Protein AF-A0A395JGQ3-F1 (afdb_monomer_lite)

Secondary structure (DSSP, 8-state):
---EE-TTTTS-TTSEEE------SS-EEEEE-HHHHHHTT--GGGGTSHHHHHHHTTSSPPTT---EEEP--EEETTEEES--S-SSEEEEEEEEETTEEEEEEEESS---TT-TTS-S-EEHHHHHHHHHHHHHHHHTT--B-EEEEEEEEEEEEEETTEEEEEEEEEEEES---BHHHHHHHHHTT-HHHHHHHHHHHHHHH-THHHHS-SSHHHHHHHHHHHHHHHHHHHHHHHHHTTEE-S---GGGBBTTS-B---SS-EE-SS--TT----TT-TT-TT-GGGHHHHHHHHHHHHHHHHTTTS-HHHHHHHHTHHHHHHHHHHT-

pLDDT: mean 95.28, std 5.57, range [63.44, 98.94]

InterPro domains:
  IPR003846 Protein adenylyltransferase SelO [PF02696] (8-329)
  IPR003846 Protein adenylyltransferase SelO [PTHR32057] (20-330)

Radius of gyration: 19.19 Å; chains: 1; bounding box: 49×40×50 Å

Organism: NCBI:txid644221

Structure (mmCIF, N/CA/C/O backbone):
data_AF-A0A395JGQ3-F1
#
_entry.id   AF-A0A395JGQ3-F1
#
loop_
_atom_site.group_PDB
_atom_site.id
_atom_site.type_symbol
_atom_site.label_atom_id
_atom_site.label_alt_id
_atom_site.label_comp_id
_atom_site.label_asym_id
_atom_site.label_entity_id
_atom_site.label_seq_id
_atom_site.pdbx_PDB_ins_code
_atom_site.Cartn_x
_atom_site.Cartn_y
_atom_site.Cartn_z
_atom_site.occupancy
_atom_site.B_iso_or_equiv
_atom_site.auth_seq_id
_atom_site.auth_comp_id
_atom_site.auth_asym_id
_atom_site.auth_atom_id
_atom_site.pdbx_PDB_model_num
ATOM 1 N N . MET A 1 1 ? -1.578 -20.922 -16.780 1.00 66.31 1 MET A N 1
ATOM 2 C CA . MET A 1 1 ? -1.892 -19.528 -17.158 1.00 66.31 1 MET A CA 1
ATOM 3 C C . MET A 1 1 ? -2.417 -18.813 -15.919 1.00 66.31 1 MET A C 1
ATOM 5 O O . MET A 1 1 ? -3.136 -19.447 -15.155 1.00 66.31 1 MET A O 1
ATOM 9 N N . LEU A 1 2 ? -2.007 -17.567 -15.664 1.00 80.31 2 LEU A N 1
ATOM 10 C CA . LEU A 1 2 ? -2.548 -16.772 -14.552 1.00 80.31 2 LEU A CA 1
ATOM 11 C C . LEU A 1 2 ? -4.060 -16.587 -14.730 1.00 80.31 2 LEU A C 1
ATOM 13 O O . LEU A 1 2 ? -4.519 -16.383 -15.849 1.00 80.31 2 LEU A O 1
ATOM 17 N N . THR A 1 3 ? -4.819 -16.633 -13.640 1.00 87.19 3 THR A N 1
ATOM 18 C CA . THR A 1 3 ? -6.233 -16.235 -13.614 1.00 87.19 3 THR A CA 1
ATOM 19 C C . THR A 1 3 ? -6.387 -15.179 -12.533 1.00 87.19 3 THR A C 1
ATOM 21 O O . THR A 1 3 ? -5.934 -15.393 -11.408 1.00 87.19 3 THR A O 1
ATOM 24 N N . LEU A 1 4 ? -6.977 -14.041 -12.893 1.00 91.94 4 LEU A N 1
ATOM 25 C CA . LEU A 1 4 ? -7.223 -12.930 -11.981 1.00 91.94 4 LEU A CA 1
ATOM 26 C C . LEU A 1 4 ? -8.725 -12.763 -11.777 1.00 91.94 4 LEU A C 1
ATOM 28 O O . LEU A 1 4 ? -9.496 -12.819 -12.735 1.00 91.94 4 LEU A O 1
ATOM 32 N N . ASP A 1 5 ? -9.121 -12.540 -10.531 1.00 93.38 5 ASP A N 1
ATOM 33 C CA . ASP A 1 5 ? -10.396 -11.907 -10.224 1.00 93.38 5 ASP A CA 1
ATOM 34 C C . ASP A 1 5 ? -10.246 -10.376 -10.341 1.00 93.38 5 ASP A C 1
ATOM 36 O O . ASP A 1 5 ? -9.142 -9.851 -10.490 1.00 93.38 5 ASP A O 1
ATOM 40 N N . ASN A 1 6 ? -11.369 -9.662 -10.341 1.00 94.62 6 ASN A N 1
ATOM 41 C CA . ASN A 1 6 ? -11.433 -8.210 -10.480 1.00 94.62 6 ASN A CA 1
ATOM 42 C C . ASN A 1 6 ? -12.380 -7.612 -9.428 1.00 94.62 6 ASN A C 1
ATOM 44 O O . ASN A 1 6 ? -13.306 -6.860 -9.747 1.00 94.62 6 ASN A O 1
ATOM 48 N N . LYS A 1 7 ? -12.217 -8.013 -8.168 1.00 94.19 7 LYS A N 1
ATOM 49 C CA . LYS A 1 7 ? -13.068 -7.597 -7.047 1.00 94.19 7 LYS A CA 1
ATOM 50 C C . LYS A 1 7 ? -13.008 -6.089 -6.862 1.00 94.19 7 LYS A C 1
ATOM 52 O O . LYS A 1 7 ? -14.065 -5.464 -6.798 1.00 94.19 7 LYS A O 1
ATOM 57 N N . PHE A 1 8 ? -11.811 -5.502 -6.854 1.00 95.62 8 PHE A N 1
ATOM 58 C CA . PHE A 1 8 ? -11.654 -4.061 -6.683 1.00 95.62 8 PHE A CA 1
ATOM 59 C C . PHE A 1 8 ? -12.165 -3.277 -7.894 1.00 95.62 8 PHE A C 1
ATOM 61 O O . PHE A 1 8 ? -12.743 -2.210 -7.738 1.00 95.62 8 PHE A O 1
ATOM 68 N N . HIS A 1 9 ? -12.037 -3.815 -9.110 1.00 93.94 9 HIS A N 1
ATOM 69 C CA . HIS A 1 9 ? -12.639 -3.200 -10.299 1.00 93.94 9 HIS A CA 1
ATOM 70 C C . HIS A 1 9 ? -14.165 -3.052 -10.159 1.00 93.94 9 HIS A C 1
ATOM 72 O O . HIS A 1 9 ? -14.739 -2.048 -10.574 1.00 93.94 9 HIS A O 1
ATOM 78 N N . ARG A 1 10 ? -14.827 -4.038 -9.539 1.00 94.12 10 ARG A N 1
ATOM 79 C CA . ARG A 1 10 ? -16.285 -4.067 -9.343 1.00 94.12 10 ARG A CA 1
ATOM 80 C C . ARG A 1 10 ? -16.752 -3.364 -8.063 1.00 94.12 10 ARG A C 1
ATOM 82 O O . ARG A 1 10 ? -17.933 -3.448 -7.742 1.00 94.12 10 ARG A O 1
ATOM 89 N N . ILE A 1 11 ? -15.858 -2.692 -7.331 1.00 91.94 11 ILE A N 1
ATOM 90 C CA . ILE A 1 11 ? -16.170 -2.090 -6.025 1.00 91.94 11 ILE A CA 1
ATOM 91 C C . ILE A 1 11 ? -17.196 -0.951 -6.116 1.00 91.94 11 ILE A C 1
ATOM 93 O O . ILE A 1 11 ? -17.927 -0.722 -5.163 1.00 91.94 11 ILE A O 1
ATOM 97 N N . GLY A 1 12 ? -17.274 -0.251 -7.252 1.00 80.00 12 GLY A N 1
ATOM 98 C CA . GLY A 1 12 ? -18.189 0.872 -7.464 1.00 80.00 12 GLY A CA 1
ATOM 99 C C . GLY A 1 12 ? -17.505 2.103 -8.061 1.00 80.00 12 GLY A C 1
ATOM 100 O O . GLY A 1 12 ? -16.282 2.155 -8.216 1.00 80.00 12 GLY A O 1
ATOM 101 N N . ALA A 1 13 ? -18.310 3.103 -8.425 1.00 81.81 13 ALA A N 1
ATOM 102 C CA . ALA A 1 13 ? -17.828 4.340 -9.033 1.00 81.81 13 ALA A CA 1
ATOM 103 C C . ALA A 1 13 ? -17.008 5.194 -8.044 1.00 81.81 13 ALA A C 1
ATOM 105 O O . ALA A 1 13 ? -17.245 5.180 -6.840 1.00 81.81 13 ALA A O 1
ATOM 106 N N . GLY A 1 14 ? -16.037 5.956 -8.555 1.00 87.38 14 GLY A N 1
ATOM 107 C CA . GLY A 1 14 ? -15.291 6.958 -7.775 1.00 87.38 14 GLY A CA 1
ATOM 108 C C . GLY A 1 14 ? -14.122 6.435 -6.925 1.00 87.38 14 GLY A C 1
ATOM 109 O O . GLY A 1 14 ? -13.312 7.246 -6.466 1.00 87.38 14 GLY A O 1
ATOM 110 N N . LEU A 1 15 ? -13.996 5.112 -6.763 1.00 96.06 15 LEU A N 1
ATOM 111 C CA . LEU A 1 15 ? -12.904 4.444 -6.031 1.00 96.06 15 LEU A CA 1
ATOM 112 C C . LEU A 1 15 ? -11.758 3.981 -6.944 1.00 96.06 15 LEU A C 1
ATOM 114 O O . LEU A 1 15 ? -10.624 3.799 -6.500 1.00 96.06 15 LEU A O 1
ATOM 118 N N . SER A 1 16 ? -12.028 3.822 -8.239 1.00 96.38 16 SER A N 1
ATOM 119 C CA . SER A 1 16 ? -11.016 3.526 -9.250 1.00 96.38 16 SER A CA 1
ATOM 120 C C . SER A 1 16 ? -11.439 4.028 -10.628 1.00 96.38 16 SER A C 1
ATOM 122 O O . SER A 1 16 ? -12.600 4.381 -10.844 1.00 96.38 16 SER A O 1
ATOM 124 N N . VAL A 1 17 ? -10.486 4.070 -11.559 1.00 96.06 17 VAL A N 1
ATOM 125 C CA . VAL A 1 17 ? -10.731 4.353 -12.976 1.00 96.06 17 VAL A CA 1
ATOM 126 C C . VAL A 1 17 ? -10.110 3.232 -13.811 1.00 96.06 17 VAL A C 1
ATOM 128 O O . VAL A 1 17 ? -8.938 2.913 -13.587 1.00 96.06 17 VAL A O 1
ATOM 131 N N . PRO A 1 18 ? -10.835 2.641 -14.784 1.00 96.50 18 PRO A N 1
ATOM 132 C CA . PRO A 1 18 ? -10.252 1.699 -15.737 1.00 96.50 18 PRO A CA 1
ATOM 133 C C . PRO A 1 18 ? -8.984 2.277 -16.367 1.00 96.50 18 PRO A C 1
ATOM 135 O O . PRO A 1 18 ? -8.981 3.405 -16.856 1.00 96.50 18 PRO A O 1
ATOM 138 N N . SER A 1 19 ? -7.875 1.549 -16.287 1.00 96.69 19 SER A N 1
ATOM 139 C CA . SER A 1 19 ? -6.565 2.038 -16.722 1.00 96.69 19 SER A CA 1
ATOM 140 C C . SER A 1 19 ? -5.696 0.867 -17.129 1.00 96.69 19 SER A C 1
ATOM 142 O O . SER A 1 19 ? -5.299 0.076 -16.285 1.00 96.69 19 SER A O 1
ATOM 144 N N . ASN A 1 20 ? -5.364 0.777 -18.413 1.00 97.12 20 ASN A N 1
ATOM 145 C CA . ASN A 1 20 ? -4.487 -0.276 -18.911 1.00 97.12 20 ASN A CA 1
ATOM 146 C C . ASN A 1 20 ? -3.011 0.103 -18.733 1.00 97.12 20 ASN A C 1
ATOM 148 O O . ASN A 1 20 ? -2.651 1.270 -18.920 1.00 97.12 20 ASN A O 1
ATOM 152 N N . PRO A 1 21 ? -2.130 -0.868 -18.429 1.00 97.12 21 PRO A N 1
ATOM 153 C CA . PRO A 1 21 ? -0.699 -0.633 -18.529 1.00 97.12 21 PRO A CA 1
ATOM 154 C C . PRO A 1 21 ? -0.317 -0.321 -19.987 1.00 97.12 21 PRO A C 1
ATOM 156 O O . PRO A 1 21 ? -0.939 -0.806 -20.928 1.00 97.12 21 PRO A O 1
ATOM 159 N N . GLN A 1 22 ? 0.717 0.497 -20.173 1.00 96.31 22 GLN A N 1
ATOM 160 C CA . GLN A 1 22 ? 1.197 0.936 -21.491 1.00 96.31 22 GLN A CA 1
ATOM 161 C C . GLN A 1 22 ? 2.427 0.147 -21.965 1.00 96.31 22 GLN A C 1
ATOM 163 O O . GLN A 1 22 ? 2.909 0.354 -23.077 1.00 96.31 22 GLN A O 1
ATOM 168 N N . GLY A 1 23 ? 2.961 -0.740 -21.123 1.00 94.31 23 GLY A N 1
ATOM 169 C CA . GLY A 1 23 ? 4.124 -1.558 -21.446 1.00 94.31 23 GLY A CA 1
ATOM 170 C C . GLY A 1 23 ? 5.442 -0.785 -21.470 1.00 94.31 23 GLY A C 1
ATOM 171 O O . GLY A 1 23 ? 5.478 0.434 -21.284 1.00 94.31 23 GLY A O 1
ATOM 172 N N . ILE A 1 24 ? 6.538 -1.498 -21.721 1.00 95.31 24 ILE A N 1
ATOM 173 C CA . ILE A 1 24 ? 7.862 -0.935 -22.034 1.00 95.31 24 ILE A CA 1
ATOM 174 C C . ILE A 1 24 ? 8.421 -1.595 -23.302 1.00 95.31 24 ILE A C 1
ATOM 176 O O . ILE A 1 24 ? 8.051 -2.721 -23.640 1.00 95.31 24 ILE A O 1
ATOM 180 N N . ARG A 1 25 ? 9.301 -0.902 -24.024 1.00 96.38 25 ARG A N 1
ATOM 181 C CA . ARG A 1 25 ? 9.955 -1.384 -25.247 1.00 96.38 25 ARG A CA 1
ATOM 182 C C . ARG A 1 25 ? 11.087 -2.346 -24.908 1.00 96.38 25 ARG A C 1
ATOM 184 O O . ARG A 1 25 ? 11.855 -2.095 -23.985 1.00 96.38 25 ARG A O 1
ATOM 191 N N . GLN A 1 26 ? 11.203 -3.417 -25.697 1.00 96.50 26 GLN A N 1
ATOM 192 C CA . GLN A 1 26 ? 12.243 -4.448 -25.558 1.00 96.50 26 GLN A CA 1
ATOM 193 C C . GLN A 1 26 ? 12.381 -4.958 -24.106 1.00 96.50 26 GLN A C 1
ATOM 195 O O . GLN A 1 26 ? 13.455 -4.837 -23.519 1.00 96.50 26 GLN A O 1
ATOM 200 N N . PRO A 1 27 ? 11.291 -5.467 -23.492 1.00 97.19 27 PRO A N 1
ATOM 201 C CA . PRO A 1 27 ? 11.310 -5.867 -22.091 1.00 97.19 27 PRO A CA 1
ATOM 202 C C . PRO A 1 27 ? 12.295 -7.017 -21.866 1.00 97.19 27 PRO A C 1
ATOM 204 O O . PRO A 1 27 ? 12.365 -7.954 -22.658 1.00 97.19 27 PRO A O 1
ATOM 207 N N . GLN A 1 28 ? 13.028 -6.957 -20.761 1.00 97.25 28 GLN A N 1
ATOM 208 C CA . GLN A 1 28 ? 13.970 -7.979 -20.327 1.00 97.25 28 GLN A CA 1
ATOM 209 C C . GLN A 1 28 ? 13.843 -8.203 -18.822 1.00 97.25 28 GLN A C 1
ATOM 211 O O . GLN A 1 28 ? 13.735 -7.256 -18.037 1.00 97.25 28 GLN A O 1
ATOM 216 N N . TRP A 1 29 ? 13.887 -9.469 -18.411 1.00 97.94 29 TRP A N 1
ATOM 217 C CA . TRP A 1 29 ? 13.899 -9.839 -17.000 1.00 97.94 29 TRP A CA 1
ATOM 218 C C . TRP A 1 29 ? 15.151 -9.304 -16.303 1.00 97.94 29 TRP A C 1
ATOM 220 O O . TRP A 1 29 ? 16.269 -9.632 -16.690 1.00 97.94 29 TRP A O 1
ATOM 230 N N . ILE A 1 30 ? 14.959 -8.554 -15.218 1.00 98.31 30 ILE A N 1
ATOM 231 C CA . ILE A 1 30 ? 16.033 -8.152 -14.301 1.00 98.31 30 ILE A CA 1
ATOM 232 C C . ILE A 1 30 ? 15.998 -9.008 -13.032 1.00 98.31 30 ILE A C 1
ATOM 234 O O . ILE A 1 30 ? 17.032 -9.490 -12.573 1.00 98.31 30 ILE A O 1
ATOM 238 N N . LYS A 1 31 ? 14.802 -9.244 -12.475 1.00 98.12 31 LYS A N 1
ATOM 239 C CA . LYS A 1 31 ? 14.578 -10.130 -11.320 1.00 98.12 31 LYS A CA 1
ATOM 240 C C . LYS A 1 31 ? 13.316 -10.963 -11.519 1.00 98.12 31 LYS A C 1
ATOM 242 O O . LYS A 1 31 ? 12.322 -10.469 -12.048 1.00 98.12 31 LYS A O 1
ATOM 247 N N . ARG A 1 32 ? 13.367 -12.215 -11.059 1.00 97.88 32 ARG A N 1
ATOM 248 C CA . ARG A 1 32 ? 12.268 -13.191 -11.071 1.00 97.88 32 ARG A CA 1
ATOM 249 C C . ARG A 1 32 ? 12.189 -13.826 -9.687 1.00 97.88 32 ARG A C 1
ATOM 251 O O . ARG A 1 32 ? 13.109 -14.553 -9.309 1.00 97.88 32 ARG A O 1
ATOM 258 N N . ASN A 1 33 ? 11.139 -13.535 -8.928 1.00 97.62 33 ASN A N 1
ATOM 259 C CA . ASN A 1 33 ? 11.000 -14.029 -7.563 1.00 97.62 33 ASN A CA 1
ATOM 260 C C . ASN A 1 33 ? 10.310 -15.398 -7.559 1.00 97.62 33 ASN A C 1
ATOM 262 O O . ASN A 1 33 ? 9.094 -15.507 -7.407 1.00 97.62 33 ASN A O 1
ATOM 266 N N . LYS A 1 34 ? 11.103 -16.451 -7.780 1.00 96.25 34 LYS A N 1
ATOM 267 C CA . LYS A 1 34 ? 10.599 -17.831 -7.866 1.00 96.25 34 LYS A CA 1
ATOM 268 C C . LYS A 1 34 ? 9.983 -18.308 -6.550 1.00 96.25 34 LYS A C 1
ATOM 270 O O . LYS A 1 34 ? 8.908 -18.889 -6.579 1.00 96.25 34 LYS A O 1
ATOM 275 N N . SER A 1 35 ? 10.608 -17.981 -5.419 1.00 95.19 35 SER A N 1
ATOM 276 C CA . SER A 1 35 ? 10.105 -18.357 -4.091 1.00 95.19 35 SER A CA 1
ATOM 277 C C . SER A 1 35 ? 8.744 -17.718 -3.790 1.00 95.19 35 SER A C 1
ATOM 279 O O . SER A 1 35 ? 7.845 -18.387 -3.283 1.00 95.19 35 SER A O 1
ATOM 281 N N . LEU A 1 36 ? 8.545 -16.447 -4.163 1.00 95.88 36 LEU A N 1
ATOM 282 C CA . LEU A 1 36 ? 7.232 -15.811 -4.050 1.00 95.88 36 LEU A CA 1
ATOM 283 C C . LEU A 1 36 ? 6.209 -16.427 -5.010 1.00 95.88 36 LEU A C 1
ATOM 285 O O . LEU A 1 36 ? 5.069 -16.655 -4.621 1.00 95.88 36 LEU A O 1
ATOM 289 N N . ALA A 1 37 ? 6.592 -16.710 -6.257 1.00 94.81 37 ALA A N 1
ATOM 290 C CA . ALA A 1 37 ? 5.687 -17.370 -7.194 1.00 94.81 37 ALA A CA 1
ATOM 291 C C . ALA A 1 37 ? 5.217 -18.730 -6.652 1.00 94.81 37 ALA A C 1
ATOM 293 O O . ALA A 1 37 ? 4.022 -19.011 -6.671 1.00 94.81 37 ALA A O 1
ATOM 294 N N . GLU A 1 38 ? 6.128 -19.530 -6.096 1.00 93.75 38 GLU A N 1
ATOM 295 C CA . GLU A 1 38 ? 5.815 -20.809 -5.455 1.00 93.75 38 GLU A CA 1
ATOM 296 C C . GLU A 1 38 ? 4.866 -20.641 -4.259 1.00 93.75 38 GLU A C 1
ATOM 298 O O . GLU A 1 38 ? 3.847 -21.331 -4.191 1.00 93.75 38 GLU A O 1
ATOM 303 N N . SER A 1 39 ? 5.134 -19.691 -3.354 1.00 92.38 39 SER A N 1
ATOM 304 C CA . SER A 1 39 ? 4.284 -19.468 -2.172 1.00 92.38 39 SER A CA 1
ATOM 305 C C . SER A 1 39 ? 2.878 -18.973 -2.530 1.00 92.38 39 SER A C 1
ATOM 307 O O . SER A 1 39 ? 1.900 -19.355 -1.884 1.00 92.38 39 SER A O 1
ATOM 309 N N . LEU A 1 40 ? 2.753 -18.195 -3.609 1.00 92.31 40 LEU A N 1
ATOM 310 C CA . LEU A 1 40 ? 1.475 -17.743 -4.163 1.00 92.31 40 LEU A CA 1
ATOM 311 C C . LEU A 1 40 ? 0.830 -18.766 -5.115 1.00 92.31 40 LEU A C 1
ATOM 313 O O . LEU A 1 40 ? -0.245 -18.496 -5.651 1.00 92.31 40 LEU A O 1
ATOM 317 N N . ARG A 1 41 ? 1.453 -19.936 -5.325 1.00 90.75 41 ARG A N 1
ATOM 318 C CA . ARG A 1 41 ? 1.028 -20.984 -6.276 1.00 90.75 41 ARG A CA 1
ATOM 319 C C . ARG A 1 41 ? 0.881 -20.487 -7.719 1.00 90.75 41 ARG A C 1
ATOM 321 O O . ARG A 1 41 ? 0.073 -20.996 -8.496 1.00 90.75 41 ARG A O 1
ATOM 328 N N . ILE A 1 42 ? 1.685 -19.502 -8.096 1.00 90.50 42 ILE A N 1
ATOM 329 C CA . ILE A 1 42 ? 1.814 -19.034 -9.471 1.00 90.50 42 ILE A CA 1
ATOM 330 C C . ILE A 1 42 ? 2.686 -20.036 -10.231 1.00 90.50 42 ILE A C 1
ATOM 332 O O . ILE A 1 42 ? 3.798 -20.358 -9.817 1.00 90.50 42 ILE A O 1
ATOM 336 N N . SER A 1 43 ? 2.187 -20.523 -11.369 1.00 90.06 43 SER A N 1
ATOM 337 C CA . SER A 1 43 ? 2.942 -21.446 -12.221 1.00 90.06 43 SER A CA 1
ATOM 338 C C . SER A 1 43 ? 4.290 -20.834 -12.635 1.00 90.06 43 SER A C 1
ATOM 340 O O . SER A 1 43 ? 4.300 -19.703 -13.129 1.00 90.06 43 SER A O 1
ATOM 342 N N . PRO A 1 44 ? 5.412 -21.577 -12.540 1.00 88.94 44 PRO A N 1
ATOM 343 C CA . PRO A 1 44 ? 6.733 -21.073 -12.922 1.00 88.94 44 PRO A CA 1
ATOM 344 C C . PRO A 1 44 ? 6.828 -20.712 -14.411 1.00 88.94 44 PRO A C 1
ATOM 346 O O . PRO A 1 44 ? 7.736 -19.979 -14.800 1.00 88.94 44 PRO A O 1
ATOM 349 N N . GLN A 1 45 ? 5.875 -21.175 -15.231 1.00 89.38 45 GLN A N 1
ATOM 350 C CA . GLN A 1 45 ? 5.800 -20.846 -16.653 1.00 89.38 45 GLN A CA 1
ATOM 351 C C . GLN A 1 45 ? 5.686 -19.344 -16.921 1.00 89.38 45 GLN A C 1
ATOM 353 O O . GLN A 1 45 ? 6.223 -18.888 -17.922 1.00 89.38 45 GLN A O 1
ATOM 358 N N . ILE A 1 46 ? 5.134 -18.562 -15.981 1.00 90.88 46 ILE A N 1
ATOM 359 C CA . ILE A 1 46 ? 5.084 -17.091 -16.071 1.00 90.88 46 ILE A CA 1
ATOM 360 C C . ILE A 1 46 ? 6.467 -16.440 -16.270 1.00 90.88 46 ILE A C 1
ATOM 362 O O . ILE A 1 46 ? 6.576 -15.299 -16.711 1.00 90.88 46 ILE A O 1
ATOM 366 N N . PHE A 1 47 ? 7.542 -17.137 -15.897 1.00 94.44 47 PHE A N 1
ATOM 367 C CA . PHE A 1 47 ? 8.913 -16.652 -16.023 1.00 94.44 47 PHE A CA 1
ATOM 368 C C . PHE A 1 47 ? 9.682 -17.266 -17.196 1.00 94.44 47 PHE A C 1
ATOM 370 O O . PHE A 1 47 ? 10.860 -16.932 -17.374 1.00 94.44 47 PHE A O 1
ATOM 377 N N . LEU A 1 48 ? 9.064 -18.194 -17.927 1.00 90.19 48 LEU A N 1
ATOM 378 C CA . LEU A 1 48 ? 9.689 -18.968 -18.998 1.00 90.19 48 LEU A CA 1
ATOM 379 C C . LEU A 1 48 ? 9.116 -18.618 -20.371 1.00 90.19 48 LEU A C 1
ATOM 381 O O . LEU A 1 48 ? 9.863 -18.657 -21.344 1.00 90.19 48 LEU A O 1
ATOM 385 N N . ASP A 1 49 ? 7.834 -18.264 -20.450 1.00 86.69 49 ASP A N 1
ATOM 386 C CA . ASP A 1 49 ? 7.187 -17.879 -21.700 1.00 86.69 49 ASP A CA 1
ATOM 387 C C . ASP A 1 49 ? 7.282 -16.367 -21.992 1.00 86.69 49 ASP A C 1
ATOM 389 O O . ASP A 1 49 ? 7.403 -15.515 -21.103 1.00 86.69 49 ASP A O 1
ATOM 393 N N . ASP A 1 50 ? 7.211 -16.021 -23.281 1.00 91.75 50 ASP A N 1
ATOM 394 C CA . ASP A 1 50 ? 7.135 -14.624 -23.730 1.00 91.75 50 ASP A CA 1
ATOM 395 C C . ASP A 1 50 ? 5.850 -13.945 -23.239 1.00 91.75 50 ASP A C 1
ATOM 397 O O . ASP A 1 50 ? 5.799 -12.726 -23.059 1.00 91.75 50 ASP A O 1
ATOM 401 N N . ASP A 1 51 ? 4.798 -14.727 -23.008 1.00 92.06 51 ASP A N 1
ATOM 402 C CA . ASP A 1 51 ? 3.513 -14.235 -22.532 1.00 92.06 51 ASP A CA 1
ATOM 403 C C . ASP A 1 51 ? 3.625 -13.628 -21.132 1.00 92.06 51 ASP A C 1
ATOM 405 O O . ASP A 1 51 ? 3.171 -12.502 -20.921 1.00 92.06 51 ASP A O 1
ATOM 409 N N . GLY A 1 52 ? 4.285 -14.303 -20.194 1.00 94.31 52 GLY A N 1
ATOM 410 C CA . GLY A 1 52 ? 4.517 -13.807 -18.845 1.00 94.31 52 GLY A CA 1
ATOM 411 C C . GLY A 1 52 ? 5.391 -12.555 -18.823 1.00 94.31 52 GLY A C 1
ATOM 412 O O . GLY A 1 52 ? 5.074 -11.601 -18.107 1.00 94.31 52 GLY A O 1
ATOM 413 N N . LEU A 1 53 ? 6.418 -12.488 -19.680 1.00 96.44 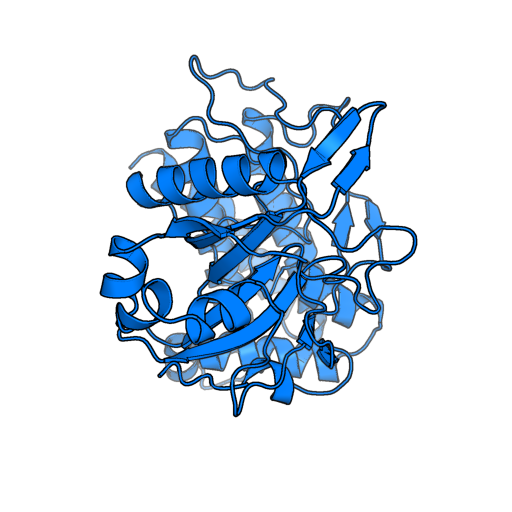53 LEU A N 1
ATOM 414 C CA . LEU A 1 53 ? 7.223 -11.276 -19.860 1.00 96.44 53 LEU A CA 1
ATOM 415 C C . LEU A 1 53 ? 6.374 -10.114 -20.391 1.00 96.44 53 LEU A C 1
ATOM 417 O O . LEU A 1 53 ? 6.465 -8.994 -19.887 1.00 96.44 53 LEU A O 1
ATOM 421 N N . ASN A 1 54 ? 5.517 -10.356 -21.384 1.00 96.44 54 ASN A N 1
ATOM 422 C CA . ASN A 1 54 ? 4.643 -9.325 -21.941 1.00 96.44 54 ASN A CA 1
ATOM 423 C C . ASN A 1 54 ? 3.545 -8.891 -20.954 1.00 96.44 54 ASN A C 1
ATOM 425 O O . ASN A 1 54 ? 3.222 -7.705 -20.902 1.00 96.44 54 ASN A O 1
ATOM 429 N N . ILE A 1 55 ? 3.013 -9.798 -20.134 1.00 95.62 55 ILE A N 1
ATOM 430 C CA . ILE A 1 55 ? 2.020 -9.478 -19.099 1.00 95.62 55 ILE A CA 1
ATOM 431 C C . ILE A 1 55 ? 2.652 -8.648 -17.981 1.00 95.62 55 ILE A C 1
ATOM 433 O O . ILE A 1 55 ? 2.183 -7.550 -17.687 1.00 95.62 55 ILE A O 1
ATOM 437 N N . LEU A 1 56 ? 3.749 -9.125 -17.386 1.00 96.69 56 LEU A N 1
ATOM 438 C CA . LEU A 1 56 ? 4.376 -8.463 -16.238 1.00 96.69 56 LEU A CA 1
ATOM 439 C C . LEU A 1 56 ? 5.141 -7.186 -16.621 1.00 96.69 56 LEU A C 1
ATOM 441 O O . LEU A 1 56 ? 5.393 -6.344 -15.763 1.00 96.69 56 LEU A O 1
ATOM 445 N N . SER A 1 57 ? 5.465 -6.994 -17.904 1.00 97.12 57 SER A N 1
ATOM 446 C CA . SER A 1 57 ? 5.956 -5.708 -18.425 1.00 97.12 57 SER A CA 1
ATOM 447 C C . SER A 1 57 ? 4.834 -4.730 -18.765 1.00 97.12 57 SER A C 1
ATOM 449 O O . SER A 1 57 ? 5.115 -3.562 -19.028 1.00 97.12 57 SER A O 1
ATOM 451 N N . GLY A 1 58 ? 3.576 -5.185 -18.774 1.00 96.12 58 GLY A N 1
ATOM 452 C CA . GLY A 1 58 ? 2.410 -4.384 -19.128 1.00 96.12 58 GLY A CA 1
ATOM 453 C C . GLY A 1 58 ? 2.166 -4.225 -20.632 1.00 96.12 58 GLY A C 1
ATOM 454 O O . GLY A 1 58 ? 1.376 -3.371 -21.016 1.00 96.12 58 GLY A O 1
ATOM 455 N N . ARG A 1 59 ? 2.850 -4.994 -21.490 1.00 96.31 59 ARG A N 1
ATOM 456 C CA . ARG A 1 59 ? 2.647 -4.993 -22.953 1.00 96.31 59 ARG A CA 1
ATOM 457 C C . ARG A 1 59 ? 1.422 -5.791 -23.392 1.00 96.31 59 ARG A C 1
ATOM 459 O O . ARG A 1 59 ? 0.891 -5.540 -24.469 1.00 96.31 59 ARG A O 1
ATOM 466 N N . LYS A 1 60 ? 1.007 -6.770 -22.589 1.00 95.38 60 LYS A N 1
ATOM 467 C CA . LYS A 1 60 ? -0.163 -7.616 -22.828 1.00 95.38 60 LYS A CA 1
ATOM 468 C C . LYS A 1 60 ? -1.062 -7.561 -21.602 1.00 95.38 60 LYS A C 1
ATOM 470 O O . LYS A 1 60 ? -0.595 -7.735 -20.482 1.00 95.38 60 LYS A O 1
ATOM 475 N N . ILE A 1 61 ? -2.352 -7.338 -21.815 1.00 93.44 61 ILE A N 1
ATOM 476 C CA . ILE A 1 61 ? -3.349 -7.483 -20.754 1.00 93.44 61 ILE A CA 1
ATOM 477 C C . ILE A 1 61 ? -3.682 -8.969 -20.654 1.00 93.44 61 ILE A C 1
ATOM 479 O O . ILE A 1 61 ? -3.938 -9.623 -21.668 1.00 93.44 61 ILE A O 1
ATOM 483 N N . LEU A 1 62 ? -3.643 -9.512 -19.439 1.00 89.81 62 LEU A N 1
ATOM 484 C CA . LEU A 1 62 ? -4.034 -10.895 -19.198 1.00 89.81 62 LEU A CA 1
ATOM 485 C C . LEU A 1 62 ? -5.524 -11.071 -19.558 1.00 89.81 62 LEU A C 1
ATOM 487 O O . LEU A 1 62 ? -6.344 -10.290 -19.077 1.00 89.81 62 LEU A O 1
ATOM 491 N N . PRO A 1 63 ? -5.913 -12.077 -20.362 1.00 86.50 63 PRO A N 1
ATOM 492 C CA . PRO A 1 63 ? -7.324 -12.332 -20.641 1.00 86.50 63 PRO A CA 1
ATOM 493 C C . PRO A 1 63 ? -8.150 -12.460 -19.350 1.00 86.50 63 PRO A C 1
ATOM 495 O O . PRO A 1 63 ? -7.762 -13.178 -18.431 1.00 86.50 63 PRO A O 1
ATOM 498 N N . GLY A 1 64 ? -9.274 -11.741 -19.272 1.00 86.88 64 GLY A N 1
ATOM 499 C CA . GLY A 1 64 ? -10.148 -11.707 -18.089 1.00 86.88 64 GLY A CA 1
ATOM 500 C C . GLY A 1 64 ? -9.745 -10.707 -16.996 1.00 86.88 64 GLY A C 1
ATOM 501 O O . GLY A 1 64 ? -10.513 -10.509 -16.057 1.00 86.88 64 GLY A O 1
ATOM 502 N N . SER A 1 65 ? -8.593 -10.043 -17.118 1.00 93.12 65 SER A N 1
ATOM 503 C CA . SER A 1 65 ? -8.194 -8.925 -16.255 1.00 93.12 65 SER A CA 1
ATOM 504 C C . SER A 1 65 ? -8.928 -7.641 -16.654 1.00 93.12 65 SER A C 1
ATOM 506 O O . SER A 1 65 ? -9.074 -7.348 -17.841 1.00 93.12 65 SER A O 1
ATOM 508 N N . ASN A 1 66 ? -9.351 -6.859 -15.661 1.00 95.94 66 ASN A N 1
ATOM 509 C CA . ASN A 1 66 ? -9.928 -5.525 -15.819 1.00 95.94 66 ASN A CA 1
ATOM 510 C C . ASN A 1 66 ? -9.067 -4.514 -15.049 1.00 95.94 66 ASN A C 1
ATOM 512 O O . ASN A 1 66 ? -9.401 -4.166 -13.912 1.00 95.94 66 ASN A O 1
ATOM 516 N N . PRO A 1 67 ? -7.943 -4.065 -15.637 1.00 97.38 67 PRO A N 1
ATOM 517 C CA . PRO A 1 67 ? -6.987 -3.232 -14.934 1.00 97.38 67 PRO A CA 1
ATOM 518 C C . PRO A 1 67 ? -7.564 -1.874 -14.523 1.00 97.38 67 PRO A C 1
ATOM 520 O O . PRO A 1 67 ? -8.280 -1.218 -15.288 1.00 97.38 67 PRO A O 1
ATOM 523 N N . VAL A 1 68 ? -7.223 -1.425 -13.318 1.00 98.00 68 VAL A N 1
ATOM 524 C CA . VAL A 1 68 ? -7.677 -0.143 -12.769 1.00 98.00 68 VAL A CA 1
ATOM 525 C C . VAL A 1 68 ? -6.539 0.624 -12.107 1.00 98.00 68 VAL A C 1
ATOM 527 O O . VAL A 1 68 ? -5.589 0.046 -11.581 1.00 98.00 68 VAL A O 1
ATOM 530 N N . ALA A 1 69 ? -6.664 1.946 -12.097 1.00 98.00 69 ALA A N 1
ATOM 531 C CA . ALA A 1 69 ? -5.899 2.830 -11.231 1.00 98.00 69 ALA A CA 1
ATOM 532 C C . ALA A 1 69 ? -6.799 3.254 -10.062 1.00 98.00 69 ALA A C 1
ATOM 534 O O . ALA A 1 69 ? -7.931 3.695 -10.282 1.00 98.00 69 ALA A O 1
ATOM 535 N N . GLN A 1 70 ? -6.334 3.103 -8.822 1.00 98.12 70 GLN A N 1
ATOM 536 C CA . GLN A 1 70 ? -7.112 3.459 -7.637 1.00 98.12 70 GLN A CA 1
ATOM 537 C C . GLN A 1 70 ? -7.128 4.977 -7.417 1.00 98.12 70 GLN A C 1
ATOM 539 O O . GLN A 1 70 ? -6.102 5.647 -7.547 1.00 98.12 70 GLN A O 1
ATOM 544 N N . ALA A 1 71 ? -8.290 5.511 -7.038 1.00 97.19 71 ALA A N 1
ATOM 545 C CA . ALA A 1 71 ? -8.441 6.890 -6.585 1.00 97.19 71 ALA A CA 1
ATOM 546 C C . ALA A 1 71 ? -8.238 6.966 -5.068 1.00 97.19 71 ALA A C 1
ATOM 548 O O . ALA A 1 71 ? -8.883 6.248 -4.306 1.00 97.19 71 ALA A O 1
ATOM 549 N N . TYR A 1 72 ? -7.381 7.878 -4.620 1.00 98.06 72 TYR A N 1
ATOM 550 C CA . TYR A 1 72 ? -7.193 8.191 -3.206 1.00 98.06 72 TYR A CA 1
ATOM 551 C C . TYR A 1 72 ? -6.700 9.632 -3.042 1.00 98.06 72 TYR A C 1
ATOM 553 O O . TYR A 1 72 ? -6.342 10.298 -4.011 1.00 98.06 72 TYR A O 1
ATOM 561 N N . ALA A 1 73 ? -6.723 10.108 -1.806 1.00 98.25 73 ALA A N 1
ATOM 562 C CA . ALA A 1 73 ? -6.175 11.378 -1.351 1.00 98.25 73 ALA A CA 1
ATOM 563 C C . ALA A 1 73 ? -5.217 11.074 -0.193 1.00 98.25 73 ALA A C 1
ATOM 565 O O . ALA A 1 73 ? -4.920 9.909 0.058 1.00 98.25 73 ALA A O 1
ATOM 566 N N . GLY A 1 74 ? -4.727 12.082 0.516 1.00 98.50 74 GLY A N 1
ATOM 567 C CA . GLY A 1 74 ? -3.944 11.836 1.721 1.00 98.50 74 GLY A CA 1
ATOM 568 C C . GLY A 1 74 ? -3.303 13.091 2.270 1.00 98.50 74 GLY A C 1
ATOM 569 O O . GLY A 1 74 ? -3.156 14.095 1.574 1.00 98.50 74 GLY A O 1
ATOM 570 N N . HIS A 1 75 ? -2.908 13.039 3.533 1.00 98.69 75 HIS A N 1
ATOM 571 C CA . HIS A 1 75 ? -2.091 14.071 4.133 1.00 98.69 75 HIS A CA 1
ATOM 572 C C . HIS A 1 75 ? -0.614 13.804 3.857 1.00 98.69 75 HIS A C 1
ATOM 574 O O . HIS A 1 75 ? -0.012 12.893 4.432 1.00 98.69 75 HIS A O 1
ATOM 580 N N . GLN A 1 76 ? -0.017 14.662 3.035 1.00 97.88 76 GLN A N 1
ATOM 581 C CA . GLN A 1 76 ? 1.406 14.647 2.736 1.00 97.88 76 GLN A CA 1
ATOM 582 C C . GLN A 1 76 ? 2.125 15.622 3.662 1.00 97.88 76 GLN A C 1
ATOM 584 O O . GLN A 1 76 ? 1.773 16.801 3.716 1.00 97.88 76 GLN A O 1
ATOM 589 N N . PHE A 1 77 ? 3.081 15.133 4.455 1.00 97.12 77 PHE A N 1
ATOM 590 C CA . PHE A 1 77 ? 3.738 15.931 5.500 1.00 97.12 77 PHE A CA 1
ATOM 591 C C . PHE A 1 77 ? 2.757 16.653 6.446 1.00 97.12 77 PHE A C 1
ATOM 593 O O . PHE A 1 77 ? 3.003 17.763 6.913 1.00 97.12 77 PHE A O 1
ATOM 600 N N . GLY A 1 78 ? 1.611 16.024 6.726 1.00 96.56 78 GLY A N 1
ATOM 601 C CA . GLY A 1 78 ? 0.573 16.591 7.590 1.00 96.56 78 GLY A CA 1
ATOM 602 C C . GLY A 1 78 ? -0.383 17.576 6.912 1.00 96.56 78 GLY A C 1
ATOM 603 O O . GLY A 1 78 ? -1.288 18.067 7.579 1.00 96.56 78 GLY A O 1
ATOM 604 N N . LYS A 1 79 ? -0.241 17.848 5.608 1.00 97.88 79 LYS A N 1
ATOM 605 C CA . LYS A 1 79 ? -1.154 18.711 4.841 1.00 97.88 79 LYS A CA 1
ATOM 606 C C . LYS A 1 79 ? -1.997 17.881 3.881 1.00 97.88 79 LYS A C 1
ATOM 608 O O . LYS A 1 79 ? -1.450 17.098 3.111 1.00 97.88 79 LYS A O 1
ATOM 613 N N . PHE A 1 80 ? -3.314 18.060 3.913 1.00 98.44 80 PHE A N 1
ATOM 614 C CA . PHE A 1 80 ? -4.220 17.325 3.034 1.00 98.44 80 PHE A CA 1
ATOM 615 C C . PHE A 1 80 ? -3.997 17.679 1.556 1.00 98.44 80 PHE A C 1
ATOM 617 O O . PHE A 1 80 ? -4.003 18.853 1.184 1.00 98.44 80 PHE A O 1
ATOM 624 N N . ASN A 1 81 ? -3.846 16.655 0.718 1.00 97.94 81 ASN A N 1
ATOM 625 C CA . ASN A 1 81 ? -3.776 16.749 -0.731 1.00 97.94 81 ASN A CA 1
ATOM 626 C C . ASN A 1 81 ? -4.918 15.920 -1.358 1.00 97.94 81 ASN A C 1
ATOM 628 O O . ASN A 1 81 ? -4.882 14.686 -1.301 1.00 97.94 81 ASN A O 1
ATOM 632 N N . PRO A 1 82 ? -5.927 16.565 -1.976 1.00 96.25 82 PRO A N 1
ATOM 633 C CA . PRO A 1 82 ? -7.030 15.862 -2.630 1.00 96.25 82 PRO A CA 1
ATOM 634 C C . PRO A 1 82 ? -6.672 15.301 -4.017 1.00 96.25 82 PRO A C 1
ATOM 636 O O . PRO A 1 82 ? -7.463 14.550 -4.588 1.00 96.25 82 PRO A O 1
ATOM 639 N N . PHE A 1 83 ? -5.514 15.667 -4.575 1.00 94.44 83 PHE A N 1
ATOM 640 C CA . PHE A 1 83 ? -5.096 15.342 -5.939 1.00 94.44 83 PHE A CA 1
ATOM 641 C C . PHE A 1 83 ? -4.010 14.264 -5.933 1.00 94.44 83 PHE A C 1
ATOM 643 O O . PHE A 1 83 ? -2.855 14.512 -6.276 1.00 94.44 83 PHE A O 1
ATOM 650 N N . LEU A 1 84 ? -4.397 13.057 -5.519 1.00 96.94 84 LEU A N 1
ATOM 651 C CA . LEU A 1 84 ? -3.568 11.852 -5.563 1.00 96.94 84 LEU A CA 1
ATOM 652 C C . LEU A 1 84 ? -4.308 10.737 -6.322 1.00 96.94 84 LEU A C 1
ATOM 654 O O . LEU A 1 84 ? -5.203 11.002 -7.128 1.00 96.94 84 LEU A O 1
ATOM 658 N N . GLY A 1 85 ? -3.890 9.493 -6.111 1.00 97.31 85 GLY A N 1
ATOM 659 C CA . GLY A 1 85 ? -4.312 8.327 -6.871 1.00 97.31 85 GLY A CA 1
ATOM 660 C C . GLY A 1 85 ? -3.107 7.577 -7.422 1.00 97.31 85 GLY A C 1
ATOM 661 O O . GLY A 1 85 ? -1.963 8.025 -7.305 1.00 97.31 85 GLY A O 1
ATOM 662 N N . ASP A 1 86 ? -3.359 6.427 -8.037 1.00 98.00 86 ASP A N 1
ATOM 663 C CA . ASP A 1 86 ? -2.311 5.583 -8.603 1.00 98.00 86 ASP A CA 1
ATOM 664 C C . ASP A 1 86 ? -1.685 6.239 -9.846 1.00 98.00 86 ASP A C 1
ATOM 666 O O . ASP A 1 86 ? -1.962 5.869 -10.982 1.00 98.00 86 ASP A O 1
ATOM 670 N N . GLY A 1 87 ? -0.809 7.226 -9.656 1.00 96.50 87 GLY A N 1
ATOM 671 C CA . GLY A 1 87 ? -0.243 8.026 -10.747 1.00 96.50 87 GLY A CA 1
ATOM 672 C C . GLY A 1 87 ? 0.817 7.315 -11.591 1.00 96.50 87 GLY A C 1
ATOM 673 O O . GLY A 1 87 ? 1.218 7.824 -12.637 1.00 96.50 87 GLY A O 1
ATOM 674 N N . ARG A 1 88 ? 1.296 6.152 -11.146 1.00 96.06 88 ARG A N 1
ATOM 675 C CA . ARG A 1 88 ? 2.242 5.291 -11.881 1.00 96.06 88 ARG A CA 1
ATOM 676 C C . ARG A 1 88 ? 2.047 3.804 -11.580 1.00 96.06 88 ARG A C 1
ATOM 678 O O . ARG A 1 88 ? 2.988 3.029 -11.722 1.00 96.06 88 ARG A O 1
ATOM 685 N N . SER A 1 89 ? 0.880 3.425 -11.069 1.00 97.38 89 SER A N 1
ATOM 686 C CA . SER A 1 89 ? 0.560 2.051 -10.683 1.00 97.38 89 SER A CA 1
ATOM 687 C C . SER A 1 89 ? -0.734 1.637 -11.368 1.00 97.38 89 SER A C 1
ATOM 689 O O . SER A 1 89 ? -1.623 2.458 -11.559 1.00 97.38 89 SER A O 1
ATOM 691 N N . VAL A 1 90 ? -0.834 0.374 -11.756 1.00 98.38 90 VAL A N 1
ATOM 692 C CA . VAL A 1 90 ? -2.061 -0.207 -12.298 1.00 98.38 90 VAL A CA 1
ATOM 693 C C . VAL A 1 90 ? -2.291 -1.538 -11.603 1.00 98.38 90 VAL A C 1
ATOM 695 O O . VAL A 1 90 ? -1.444 -2.426 -11.694 1.00 98.38 90 VAL A O 1
ATOM 698 N N . LEU A 1 91 ? -3.420 -1.680 -10.915 1.00 98.25 91 LEU A N 1
ATOM 699 C CA . LEU A 1 91 ? -3.885 -2.954 -10.379 1.00 98.25 91 LEU A CA 1
ATOM 700 C C . LEU A 1 91 ? -4.412 -3.795 -11.542 1.00 98.25 91 LEU A C 1
ATOM 702 O O . LEU A 1 91 ? -5.352 -3.382 -12.213 1.00 98.25 91 LEU A O 1
ATOM 706 N N . LEU A 1 92 ? -3.813 -4.958 -11.792 1.00 97.44 92 LEU A N 1
ATOM 707 C CA . LEU A 1 92 ? -4.264 -5.881 -12.836 1.00 97.44 92 LEU A CA 1
ATOM 708 C C . LEU A 1 92 ? -5.475 -6.705 -12.377 1.00 97.44 92 LEU A C 1
ATOM 710 O O . LEU A 1 92 ? -6.281 -7.131 -13.197 1.00 97.44 92 LEU A O 1
ATOM 714 N N . GLY A 1 93 ? -5.590 -6.952 -11.078 1.00 95.94 93 GLY A N 1
ATOM 715 C CA . GLY A 1 93 ? -6.626 -7.786 -10.479 1.00 95.94 93 GLY A CA 1
ATOM 716 C C . GLY A 1 93 ? -6.061 -8.573 -9.308 1.00 95.94 93 GLY A C 1
ATOM 717 O O . GLY A 1 93 ? -4.940 -8.312 -8.861 1.00 95.94 93 GLY A O 1
ATOM 718 N N . GLU A 1 94 ? -6.818 -9.550 -8.823 1.00 94.94 94 GLU A N 1
ATOM 719 C CA . GLU A 1 94 ? -6.446 -10.329 -7.647 1.00 94.94 94 GLU A CA 1
ATOM 720 C C . GLU A 1 94 ? -6.219 -11.807 -7.977 1.00 94.94 94 GLU A C 1
ATOM 722 O O . GLU A 1 94 ? -7.022 -12.467 -8.632 1.00 94.94 94 GLU A O 1
ATOM 727 N N . LEU A 1 95 ? -5.118 -12.351 -7.475 1.00 92.88 95 LEU A N 1
ATOM 728 C CA . LEU A 1 95 ? -4.784 -13.765 -7.519 1.00 92.88 95 LEU A CA 1
ATOM 729 C C . LEU A 1 95 ? -5.522 -14.505 -6.408 1.00 92.88 95 LEU A C 1
ATOM 731 O O . LEU A 1 95 ? -5.478 -14.101 -5.245 1.00 92.88 95 LEU A O 1
ATOM 735 N N . ALA A 1 96 ? -6.147 -15.630 -6.747 1.00 90.06 96 ALA A N 1
ATOM 736 C CA . ALA A 1 96 ? -6.627 -16.575 -5.748 1.00 90.06 96 ALA A CA 1
ATOM 737 C C . ALA A 1 96 ? -5.447 -17.410 -5.230 1.00 90.06 96 ALA A C 1
ATOM 739 O O . ALA A 1 96 ? -4.817 -18.143 -5.991 1.00 90.06 96 ALA A O 1
ATOM 740 N N . THR A 1 97 ? -5.153 -17.309 -3.936 1.00 87.00 97 THR A N 1
ATOM 741 C CA . THR A 1 97 ? -4.046 -18.031 -3.292 1.00 87.00 97 THR A CA 1
ATOM 742 C C . THR A 1 97 ? -4.541 -18.824 -2.084 1.00 87.00 97 THR A C 1
ATOM 744 O O . THR A 1 97 ? -5.671 -18.646 -1.626 1.00 87.00 97 THR A O 1
ATOM 747 N N . ALA A 1 98 ? -3.690 -19.693 -1.532 1.00 79.88 98 ALA A N 1
ATOM 748 C CA . ALA A 1 98 ? -4.021 -20.466 -0.331 1.00 79.88 98 ALA A CA 1
ATOM 749 C C . ALA A 1 98 ? -4.274 -19.590 0.908 1.00 79.88 98 ALA A C 1
ATOM 751 O O . ALA A 1 98 ? -4.973 -20.014 1.822 1.00 79.88 98 ALA A O 1
ATOM 752 N N . VAL A 1 99 ? -3.712 -18.378 0.927 1.00 78.12 99 VAL A N 1
ATOM 753 C CA . VAL A 1 99 ? -3.840 -17.410 2.026 1.00 78.12 99 VAL A CA 1
ATOM 754 C C . VAL A 1 99 ? -4.911 -16.348 1.754 1.00 78.12 99 VAL A C 1
ATOM 756 O O . VAL A 1 99 ? -5.053 -15.402 2.523 1.00 78.12 99 VAL A O 1
ATOM 759 N N . GLY A 1 100 ? -5.676 -16.498 0.666 1.00 85.19 100 GLY A N 1
ATOM 760 C CA . GLY A 1 100 ? -6.732 -15.575 0.258 1.00 85.19 100 GLY A CA 1
ATOM 761 C C . GLY A 1 100 ? -6.430 -14.844 -1.051 1.00 85.19 100 GLY A C 1
ATOM 762 O O . GLY A 1 100 ? -5.623 -15.283 -1.870 1.00 85.19 100 GLY A O 1
ATOM 763 N N . SER A 1 101 ? -7.133 -13.734 -1.269 1.00 91.19 101 SER A N 1
ATOM 764 C CA . SER A 1 101 ? -6.952 -12.880 -2.448 1.00 91.19 101 SER A CA 1
ATOM 765 C C . SER A 1 101 ? -5.679 -12.049 -2.298 1.00 91.19 101 SER A C 1
ATOM 767 O O . SER A 1 101 ? -5.508 -11.408 -1.265 1.00 91.19 101 SER A O 1
ATOM 769 N N . ILE A 1 102 ? -4.822 -12.036 -3.317 1.00 95.94 102 ILE A N 1
ATOM 770 C CA . ILE A 1 102 ? -3.614 -11.204 -3.360 1.00 95.94 102 ILE A CA 1
ATOM 771 C C . ILE A 1 102 ? -3.673 -10.313 -4.597 1.00 95.94 102 ILE A C 1
ATOM 773 O O . ILE A 1 102 ? -3.686 -10.811 -5.719 1.00 95.94 102 ILE A O 1
ATOM 777 N N . ASP A 1 103 ? -3.686 -9.002 -4.402 1.00 97.69 103 ASP A N 1
ATOM 778 C CA . ASP A 1 103 ? -3.624 -8.016 -5.475 1.00 97.69 103 ASP A CA 1
ATOM 779 C C . ASP A 1 103 ? -2.316 -8.168 -6.261 1.00 97.69 103 ASP A C 1
ATOM 781 O O . ASP A 1 103 ? -1.248 -8.320 -5.666 1.00 97.69 103 ASP A O 1
ATOM 785 N N . LEU A 1 104 ? -2.382 -8.067 -7.590 1.00 97.50 104 LEU A N 1
ATOM 786 C CA . LEU A 1 104 ? -1.229 -7.968 -8.484 1.00 97.50 104 LEU A CA 1
ATOM 787 C C . LEU A 1 104 ? -1.265 -6.618 -9.204 1.00 97.50 104 LEU A C 1
ATOM 789 O O . LEU A 1 104 ? -2.174 -6.351 -9.987 1.00 97.50 104 LEU A O 1
ATOM 793 N N . ALA A 1 105 ? -0.255 -5.778 -8.982 1.00 98.12 105 ALA A N 1
ATOM 794 C CA . ALA A 1 105 ? -0.158 -4.453 -9.585 1.00 98.12 105 ALA A CA 1
ATOM 795 C C . ALA A 1 105 ? 1.179 -4.243 -10.305 1.00 98.12 105 ALA A C 1
ATOM 797 O O . ALA A 1 105 ? 2.218 -4.736 -9.869 1.00 98.12 105 ALA A O 1
ATOM 798 N N . LEU A 1 106 ? 1.170 -3.459 -11.381 1.00 98.44 106 LEU A N 1
ATOM 799 C CA . LEU A 1 106 ? 2.379 -3.018 -12.074 1.00 98.44 106 LEU A CA 1
ATOM 800 C C . LEU A 1 106 ? 2.679 -1.565 -11.720 1.00 98.44 106 LEU A C 1
ATOM 802 O O . LEU A 1 106 ? 1.874 -0.678 -11.999 1.00 98.44 106 LEU A O 1
ATOM 806 N N . LYS A 1 107 ? 3.855 -1.312 -11.146 1.00 98.19 107 LYS A N 1
ATOM 807 C CA . LYS A 1 107 ? 4.383 0.035 -10.898 1.00 98.19 107 LYS A CA 1
ATOM 808 C C . LYS A 1 107 ? 5.368 0.408 -12.004 1.00 98.19 107 LYS A C 1
ATOM 810 O O . LYS A 1 107 ? 6.270 -0.362 -12.314 1.00 98.19 107 LYS A O 1
ATOM 815 N N . GLY A 1 108 ? 5.203 1.591 -12.591 1.00 96.88 108 GLY A N 1
ATOM 816 C CA . GLY A 1 108 ? 6.028 2.107 -13.690 1.00 96.88 108 GLY A CA 1
ATOM 817 C C . GLY A 1 108 ? 5.551 1.714 -15.094 1.00 96.88 108 GLY A C 1
ATOM 818 O O . GLY A 1 108 ? 6.227 2.008 -16.085 1.00 96.88 108 GLY A O 1
ATOM 819 N N . SER A 1 109 ? 4.383 1.079 -15.208 1.00 95.44 109 SER A N 1
ATOM 820 C CA . SER A 1 109 ? 3.841 0.576 -16.476 1.00 95.44 109 SER A CA 1
ATOM 821 C C . SER A 1 109 ? 3.229 1.647 -17.383 1.00 95.44 109 SER A C 1
ATOM 823 O O . SER A 1 109 ? 2.820 1.307 -18.490 1.00 95.44 109 SER A O 1
ATOM 825 N N . GLY A 1 110 ? 3.179 2.918 -16.975 1.00 95.38 110 GLY A N 1
ATOM 826 C CA . GLY A 1 110 ? 2.679 4.015 -17.804 1.00 95.38 110 GLY A CA 1
ATOM 827 C C . GLY A 1 110 ? 1.790 4.999 -17.054 1.00 95.38 110 GLY A C 1
ATOM 828 O O . GLY A 1 110 ? 1.626 4.929 -15.836 1.00 95.38 110 GLY A O 1
ATOM 829 N N . LYS A 1 111 ? 1.236 5.948 -17.811 1.00 96.94 111 LYS A N 1
ATOM 830 C CA . LYS A 1 111 ? 0.350 6.977 -17.261 1.00 96.94 111 LYS A CA 1
ATOM 831 C C . LYS A 1 111 ? -1.036 6.426 -16.930 1.00 96.94 111 LYS A C 1
ATOM 833 O O . LYS A 1 111 ? -1.554 5.557 -17.626 1.00 96.94 111 LYS A O 1
ATOM 838 N N . THR A 1 112 ? -1.649 7.033 -15.928 1.00 97.25 112 THR A N 1
ATOM 839 C CA . THR A 1 112 ? -3.045 6.876 -15.521 1.00 97.25 112 THR A CA 1
ATOM 840 C C . THR A 1 112 ? -3.685 8.271 -15.425 1.00 97.25 112 THR A C 1
ATOM 842 O O . THR A 1 112 ? -2.975 9.283 -15.493 1.00 97.25 112 THR A O 1
ATOM 845 N N . PRO A 1 113 ? -5.008 8.376 -15.213 1.00 96.25 113 PRO A N 1
ATOM 846 C CA . PRO A 1 113 ? -5.660 9.658 -14.933 1.00 96.25 113 PRO A CA 1
ATOM 847 C C . PRO A 1 113 ? -5.096 10.404 -13.710 1.00 96.25 113 PRO A C 1
ATOM 849 O O . PRO A 1 113 ? -5.255 11.617 -13.611 1.00 96.25 113 PRO A O 1
ATOM 852 N N . PHE A 1 114 ? -4.394 9.706 -12.808 1.00 97.00 114 PHE A N 1
ATOM 853 C CA . PHE A 1 114 ? -3.789 10.270 -11.595 1.00 97.00 114 PHE A CA 1
ATOM 854 C C . PHE A 1 114 ? -2.305 10.622 -11.761 1.00 97.00 114 PHE A C 1
ATOM 856 O O . PHE A 1 114 ? -1.633 10.975 -10.796 1.00 97.00 114 PHE A O 1
ATOM 863 N N . THR A 1 115 ? -1.740 10.499 -12.968 1.00 93.88 115 THR A N 1
ATOM 864 C CA . THR A 1 115 ? -0.335 10.864 -13.212 1.00 93.88 115 THR A CA 1
ATOM 865 C C . THR A 1 115 ? -0.096 12.373 -13.112 1.00 93.88 115 THR A C 1
ATOM 867 O O . THR A 1 115 ? 1.020 12.796 -12.800 1.00 93.88 115 THR A O 1
ATOM 870 N N . PHE A 1 116 ? -1.123 13.181 -13.393 1.00 90.50 116 PHE A N 1
ATOM 871 C CA . PHE A 1 116 ? -1.022 14.637 -13.515 1.00 90.50 116 PHE A CA 1
ATOM 872 C C . PHE A 1 116 ? 0.151 15.043 -14.430 1.00 90.50 116 PHE A C 1
ATOM 874 O O . PHE A 1 116 ? 0.244 14.571 -15.565 1.00 90.50 116 PHE A O 1
ATOM 881 N N . SER A 1 117 ? 1.063 15.892 -13.950 1.00 85.69 117 SER A N 1
ATOM 882 C CA . SER A 1 117 ? 2.227 16.382 -14.698 1.00 85.69 117 SER A CA 1
ATOM 883 C C . SER A 1 117 ? 3.415 15.408 -14.747 1.00 85.69 117 SER A C 1
ATOM 885 O O . SER A 1 117 ? 4.427 15.720 -15.370 1.00 85.69 117 SER A O 1
ATOM 887 N N . SER A 1 118 ? 3.322 14.230 -14.119 1.00 88.75 118 SER A N 1
ATOM 888 C CA . SER A 1 118 ? 4.413 13.249 -14.085 1.00 88.75 118 SER A CA 1
ATOM 889 C C . SER A 1 118 ? 4.462 12.354 -15.341 1.00 88.75 118 SER A C 1
ATOM 891 O O . SER A 1 118 ? 3.716 12.513 -16.313 1.00 88.75 118 SER A O 1
ATOM 893 N N . HIS A 1 119 ? 5.367 11.374 -15.340 1.00 89.75 119 HIS A N 1
ATOM 894 C CA . HIS A 1 119 ? 5.605 10.480 -16.477 1.00 89.75 119 HIS A CA 1
ATOM 895 C C . HIS A 1 119 ? 4.911 9.115 -16.363 1.00 89.75 119 HIS A C 1
ATOM 897 O O . HIS A 1 119 ? 4.845 8.396 -17.356 1.00 89.75 119 HIS A O 1
ATOM 903 N N . GLY A 1 120 ? 4.416 8.725 -15.182 1.00 94.31 120 GLY A N 1
ATOM 904 C CA . GLY A 1 120 ? 3.820 7.395 -14.963 1.00 94.31 120 GLY A CA 1
ATOM 905 C C . GLY A 1 120 ? 4.830 6.235 -15.010 1.00 94.31 120 GLY A C 1
ATOM 906 O O . GLY A 1 120 ? 4.458 5.063 -15.018 1.00 94.31 120 GLY A O 1
ATOM 907 N N . ARG A 1 121 ? 6.130 6.546 -15.051 1.00 96.12 121 ARG A N 1
ATOM 908 C CA . ARG A 1 121 ? 7.232 5.578 -15.127 1.00 96.12 121 ARG A CA 1
ATOM 909 C C . ARG A 1 121 ? 7.993 5.492 -13.804 1.00 96.12 121 ARG A C 1
ATOM 911 O O . ARG A 1 121 ? 7.934 6.398 -12.969 1.00 96.12 121 ARG A O 1
ATOM 918 N N . ALA A 1 122 ? 8.700 4.384 -13.619 1.00 95.75 122 ALA A N 1
ATOM 919 C CA . ALA A 1 122 ? 9.664 4.194 -12.543 1.00 95.75 122 ALA A CA 1
ATOM 920 C C . ALA A 1 122 ? 11.047 3.965 -13.157 1.00 95.75 122 ALA A C 1
ATOM 922 O O . ALA A 1 122 ? 11.158 3.354 -14.220 1.00 95.75 122 ALA A O 1
ATOM 923 N N . THR A 1 123 ? 12.096 4.463 -12.510 1.00 96.56 123 THR A N 1
ATOM 924 C CA . THR A 1 123 ? 13.464 4.110 -12.887 1.00 96.56 123 THR A CA 1
ATOM 925 C C . THR A 1 123 ? 13.786 2.689 -12.431 1.00 96.56 123 THR A C 1
ATOM 927 O O . THR A 1 123 ? 13.158 2.149 -11.510 1.00 96.56 123 THR A O 1
ATOM 930 N N . LEU A 1 124 ? 14.768 2.063 -13.075 1.00 97.56 124 LEU A N 1
ATOM 931 C CA . LEU A 1 124 ? 15.244 0.742 -12.689 1.00 97.56 124 LEU A CA 1
ATOM 932 C C . LEU A 1 124 ? 15.816 0.738 -11.261 1.00 97.56 124 LEU A C 1
ATOM 934 O O . LEU A 1 124 ? 15.558 -0.197 -10.509 1.00 97.56 124 LEU A O 1
ATOM 938 N N . SER A 1 125 ? 16.530 1.789 -10.868 1.00 96.50 125 SER A N 1
ATOM 939 C CA . SER A 1 125 ? 17.087 2.008 -9.533 1.00 96.50 125 SER A CA 1
ATOM 940 C C . SER A 1 125 ? 15.995 2.031 -8.468 1.00 96.50 125 SER A C 1
ATOM 942 O O . SER A 1 125 ? 16.102 1.298 -7.487 1.00 96.50 125 SER A O 1
ATOM 944 N N . CYS A 1 126 ? 14.898 2.764 -8.694 1.00 95.38 126 CYS A N 1
ATOM 945 C CA . CYS A 1 126 ? 13.746 2.754 -7.793 1.00 95.38 126 CYS A CA 1
ATOM 946 C C . CYS A 1 126 ? 13.130 1.354 -7.674 1.00 95.38 126 CYS A C 1
ATOM 948 O O . CYS A 1 126 ? 12.806 0.926 -6.570 1.00 95.38 126 CYS A O 1
ATOM 950 N N . CYS A 1 127 ? 12.994 0.620 -8.785 1.00 98.00 127 CYS A N 1
ATOM 951 C CA . CYS A 1 127 ? 12.449 -0.742 -8.756 1.00 98.00 127 CYS A CA 1
ATOM 952 C C . CYS A 1 127 ? 13.361 -1.714 -7.990 1.00 98.00 127 CYS A C 1
ATOM 954 O O . CYS A 1 127 ? 12.871 -2.557 -7.243 1.00 98.00 127 CYS A O 1
ATOM 956 N N . LEU A 1 128 ? 14.681 -1.608 -8.177 1.00 98.50 128 LEU A N 1
ATOM 957 C CA . LEU A 1 128 ? 15.676 -2.428 -7.481 1.00 98.50 128 LEU A CA 1
ATOM 958 C C . LEU A 1 128 ? 15.702 -2.131 -5.981 1.00 98.50 128 LEU A C 1
ATOM 960 O O . LEU A 1 128 ? 15.762 -3.066 -5.185 1.00 98.50 128 LEU A O 1
ATOM 964 N N . HIS A 1 129 ? 15.629 -0.854 -5.609 1.00 98.06 129 HIS A N 1
ATOM 965 C CA . HIS A 1 129 ? 15.567 -0.428 -4.217 1.00 98.06 129 HIS A CA 1
ATOM 966 C C . HIS A 1 129 ? 14.301 -0.959 -3.528 1.00 98.06 129 HIS A C 1
ATOM 968 O O . HIS A 1 129 ? 14.410 -1.659 -2.524 1.00 98.06 129 HIS A O 1
ATOM 974 N N . GLU A 1 130 ? 13.119 -0.735 -4.117 1.00 98.44 130 GLU A N 1
ATOM 975 C CA . GLU A 1 130 ? 11.845 -1.224 -3.568 1.00 98.44 130 GLU A CA 1
ATOM 976 C C . GLU A 1 130 ? 11.830 -2.753 -3.449 1.00 98.44 130 GLU A C 1
ATOM 978 O O . GLU A 1 130 ? 11.435 -3.265 -2.406 1.00 98.44 130 GLU A O 1
ATOM 983 N N . TYR A 1 131 ? 12.341 -3.489 -4.446 1.00 98.56 131 TYR A N 1
ATOM 984 C CA . TYR A 1 131 ? 12.493 -4.947 -4.361 1.00 98.56 131 TYR A CA 1
ATOM 985 C C . TYR A 1 131 ? 13.400 -5.364 -3.200 1.00 98.56 131 TYR A C 1
ATOM 987 O O . TYR A 1 131 ? 13.048 -6.259 -2.438 1.00 98.56 131 TYR A O 1
ATOM 995 N N . SER A 1 132 ? 14.572 -4.737 -3.065 1.00 98.38 132 SER A N 1
ATOM 996 C CA . SER A 1 132 ? 15.542 -5.096 -2.028 1.00 98.38 132 SER A CA 1
ATOM 997 C C . SER A 1 132 ? 14.960 -4.901 -0.631 1.00 98.38 132 SER A C 1
ATOM 999 O O . SER A 1 132 ? 15.023 -5.811 0.190 1.00 98.38 132 SER A O 1
ATOM 1001 N N . ILE A 1 133 ? 14.358 -3.736 -0.378 1.00 98.50 133 ILE A N 1
ATOM 1002 C CA . ILE A 1 133 ? 13.769 -3.413 0.922 1.00 98.50 133 ILE A CA 1
ATOM 1003 C C . ILE A 1 133 ? 12.548 -4.296 1.208 1.00 98.50 133 ILE A C 1
ATOM 1005 O O . ILE A 1 133 ? 12.419 -4.833 2.306 1.00 98.50 133 ILE A O 1
ATOM 1009 N N . SER A 1 134 ? 11.669 -4.480 0.218 1.00 98.44 134 SER A N 1
ATOM 1010 C CA . SER A 1 134 ? 10.469 -5.322 0.317 1.00 98.44 134 SER A CA 1
ATOM 1011 C C . SER A 1 134 ? 10.820 -6.750 0.730 1.00 98.44 134 SER A C 1
ATOM 1013 O O . SER A 1 134 ? 10.259 -7.282 1.687 1.00 98.44 134 SER A O 1
ATOM 1015 N N . GLU A 1 135 ? 11.781 -7.366 0.047 1.00 97.94 135 GLU A N 1
ATOM 1016 C CA . GLU A 1 135 ? 12.140 -8.755 0.313 1.00 97.94 135 GLU A CA 1
ATOM 1017 C C . GLU A 1 135 ? 12.967 -8.904 1.601 1.00 97.94 135 GLU A C 1
ATOM 1019 O O . GLU A 1 135 ? 12.842 -9.925 2.275 1.00 97.94 135 GLU A O 1
ATOM 1024 N N . GLN A 1 136 ? 13.730 -7.880 2.007 1.00 98.12 136 GLN A N 1
ATOM 1025 C CA . GLN A 1 136 ? 14.389 -7.849 3.316 1.00 98.12 136 GLN A CA 1
ATOM 1026 C C . GLN A 1 136 ? 13.365 -7.780 4.459 1.00 98.12 136 GLN A C 1
ATOM 1028 O O . GLN A 1 136 ? 13.417 -8.605 5.366 1.00 98.12 136 GLN A O 1
ATOM 1033 N N . LEU A 1 137 ? 12.385 -6.870 4.392 1.00 98.62 137 LEU A N 1
ATOM 1034 C CA . LEU A 1 137 ? 11.282 -6.801 5.362 1.00 98.62 137 LEU A CA 1
ATOM 1035 C C . LEU A 1 137 ? 10.562 -8.150 5.488 1.00 98.62 137 LEU A C 1
ATOM 1037 O O . LEU A 1 137 ? 10.338 -8.635 6.596 1.00 98.62 137 LEU A O 1
ATOM 1041 N N . ALA A 1 138 ? 10.260 -8.785 4.353 1.00 98.19 138 ALA A N 1
ATOM 1042 C CA . ALA A 1 138 ? 9.614 -10.091 4.332 1.00 98.19 138 ALA A CA 1
ATOM 1043 C C . ALA A 1 138 ? 10.476 -11.189 4.977 1.00 98.19 138 ALA A C 1
ATOM 1045 O O . ALA A 1 138 ? 9.943 -12.031 5.699 1.00 98.19 138 ALA A O 1
ATOM 1046 N N . ALA A 1 139 ? 11.794 -11.176 4.755 1.00 97.38 139 ALA A N 1
ATOM 1047 C CA . ALA A 1 139 ? 12.726 -12.109 5.389 1.00 97.38 139 ALA A CA 1
ATOM 1048 C C . ALA A 1 139 ? 12.810 -11.918 6.915 1.00 97.38 139 ALA A C 1
ATOM 1050 O O . ALA A 1 139 ? 12.996 -12.892 7.639 1.00 97.38 139 ALA A O 1
ATOM 1051 N N . HIS A 1 140 ? 12.593 -10.695 7.410 1.00 97.00 140 HIS A N 1
ATOM 1052 C CA . HIS A 1 140 ? 12.448 -10.395 8.841 1.00 97.00 140 HIS A CA 1
ATOM 1053 C C . HIS A 1 140 ? 11.046 -10.706 9.400 1.00 97.00 140 HIS A C 1
ATOM 1055 O O . HIS A 1 140 ? 10.768 -10.411 10.560 1.00 97.00 140 HIS A O 1
ATOM 1061 N N . GLY A 1 141 ? 10.143 -11.278 8.596 1.00 96.94 141 GLY A N 1
ATOM 1062 C CA . GLY A 1 141 ? 8.770 -11.570 9.010 1.00 96.94 141 GLY A CA 1
ATOM 1063 C C . GLY A 1 141 ? 7.884 -10.329 9.159 1.00 96.94 141 GLY A C 1
ATOM 1064 O O . GLY A 1 141 ? 6.782 -10.429 9.697 1.00 96.94 141 GLY A O 1
ATOM 1065 N N . ILE A 1 142 ? 8.329 -9.164 8.680 1.00 98.44 142 ILE A N 1
ATOM 1066 C CA . ILE A 1 142 ? 7.564 -7.919 8.756 1.00 98.44 142 ILE A CA 1
ATOM 1067 C C . ILE A 1 142 ? 6.555 -7.877 7.599 1.00 98.44 142 ILE A C 1
ATOM 1069 O O . ILE A 1 142 ? 6.955 -8.000 6.436 1.00 98.44 142 ILE A O 1
ATOM 1073 N N . PRO A 1 143 ? 5.251 -7.665 7.868 1.00 98.06 143 PRO A N 1
ATOM 1074 C CA . PRO A 1 143 ? 4.247 -7.553 6.817 1.00 98.06 143 PRO A CA 1
ATOM 1075 C C . PRO A 1 143 ? 4.567 -6.417 5.833 1.00 98.06 143 PRO A C 1
ATOM 1077 O O . PRO A 1 143 ? 4.768 -5.260 6.212 1.00 98.06 143 PRO A O 1
ATOM 1080 N N . THR A 1 144 ? 4.606 -6.730 4.541 1.00 98.69 144 THR A N 1
ATOM 1081 C CA . THR A 1 144 ? 5.034 -5.802 3.484 1.00 98.69 144 THR A CA 1
ATOM 1082 C C . THR A 1 144 ? 4.451 -6.202 2.130 1.00 98.69 144 THR A C 1
ATOM 1084 O O . THR A 1 144 ? 4.102 -7.368 1.922 1.00 98.69 144 THR A O 1
ATOM 1087 N N . THR A 1 145 ? 4.351 -5.255 1.189 1.00 98.00 145 THR A N 1
ATOM 1088 C CA . THR A 1 145 ? 4.220 -5.618 -0.233 1.00 98.00 145 THR A CA 1
ATOM 1089 C C . THR A 1 145 ? 5.362 -6.534 -0.638 1.00 98.00 145 THR A C 1
ATOM 1091 O O . THR A 1 145 ? 6.476 -6.388 -0.144 1.00 98.00 145 THR A O 1
ATOM 1094 N N . ARG A 1 146 ? 5.103 -7.452 -1.562 1.00 98.06 146 ARG A N 1
ATOM 1095 C CA . ARG A 1 146 ? 6.094 -8.379 -2.112 1.00 98.06 146 ARG A CA 1
ATOM 1096 C C . ARG A 1 146 ? 6.324 -8.098 -3.587 1.00 98.06 146 ARG A C 1
ATOM 1098 O O . ARG A 1 146 ? 5.433 -7.584 -4.264 1.00 98.06 146 ARG A O 1
ATOM 1105 N N . CYS A 1 147 ? 7.504 -8.435 -4.092 1.00 98.19 147 CYS A N 1
ATOM 1106 C CA . CYS A 1 147 ? 7.877 -8.130 -5.470 1.00 98.19 147 CYS A CA 1
ATOM 1107 C C . CYS A 1 147 ? 8.030 -9.411 -6.297 1.00 98.19 147 CYS A C 1
ATOM 1109 O O . CYS A 1 147 ? 8.971 -10.179 -6.101 1.00 98.19 147 CYS A O 1
ATOM 1111 N N . LEU A 1 148 ? 7.127 -9.631 -7.256 1.00 97.88 148 LEU A N 1
ATOM 1112 C CA . LEU A 1 148 ? 7.121 -10.820 -8.115 1.00 97.88 148 LEU A CA 1
ATOM 1113 C C . LEU A 1 148 ? 8.216 -10.767 -9.185 1.00 97.88 148 LEU A C 1
ATOM 1115 O O . LEU A 1 148 ? 8.869 -11.773 -9.473 1.00 97.88 148 LEU A O 1
ATOM 1119 N N . SER A 1 149 ? 8.447 -9.591 -9.768 1.00 98.31 149 SER A N 1
ATOM 1120 C CA . SER A 1 149 ? 9.476 -9.412 -10.790 1.00 98.31 149 SER A CA 1
ATOM 1121 C C . SER A 1 149 ? 9.880 -7.959 -10.986 1.00 98.31 149 SER A C 1
ATOM 1123 O O . SER A 1 149 ? 9.071 -7.053 -10.788 1.00 98.31 149 SER A O 1
ATOM 1125 N N . ILE A 1 150 ? 11.094 -7.770 -11.502 1.00 98.62 150 ILE A N 1
ATOM 1126 C CA . ILE A 1 150 ? 11.537 -6.514 -12.113 1.00 98.62 150 ILE A CA 1
ATOM 1127 C C . ILE A 1 150 ? 11.822 -6.784 -13.582 1.00 98.62 150 ILE A C 1
ATOM 1129 O O . ILE A 1 150 ? 12.579 -7.704 -13.911 1.00 98.62 150 ILE A O 1
ATOM 1133 N N . ILE A 1 151 ? 11.267 -5.946 -14.448 1.00 98.62 151 ILE A N 1
ATOM 1134 C CA . ILE A 1 151 ? 11.547 -5.940 -15.881 1.00 98.62 151 ILE A CA 1
ATOM 1135 C C . ILE A 1 151 ? 12.045 -4.547 -16.254 1.00 98.62 151 ILE A C 1
ATOM 1137 O O . ILE A 1 151 ? 11.503 -3.551 -15.783 1.00 98.62 151 ILE A O 1
ATOM 1141 N N . ALA A 1 152 ? 13.065 -4.466 -17.101 1.00 98.00 152 ALA A N 1
ATOM 1142 C CA . ALA A 1 152 ? 13.516 -3.210 -17.691 1.00 98.00 152 ALA A CA 1
ATOM 1143 C C . ALA A 1 152 ? 13.490 -3.302 -19.213 1.00 98.00 152 ALA A C 1
ATOM 1145 O O . ALA A 1 152 ? 13.533 -4.394 -19.774 1.00 98.00 152 ALA A O 1
ATOM 1146 N N . GLY A 1 153 ? 13.406 -2.150 -19.866 1.00 93.50 153 GLY A N 1
ATOM 1147 C CA . GLY A 1 153 ? 13.374 -2.046 -21.319 1.00 93.50 153 GLY A CA 1
ATOM 1148 C C . GLY A 1 153 ? 14.438 -1.096 -21.853 1.00 93.50 153 GLY A C 1
ATOM 1149 O O . GLY A 1 153 ? 15.327 -0.648 -21.124 1.00 93.50 153 GLY A O 1
ATOM 1150 N N . SER A 1 154 ? 14.316 -0.756 -23.133 1.00 95.56 154 SER A N 1
ATOM 1151 C CA . SER A 1 154 ? 15.149 0.257 -23.789 1.00 95.56 154 SER A CA 1
ATOM 1152 C C . SER A 1 154 ? 14.694 1.695 -23.495 1.00 95.56 154 SER A C 1
ATOM 1154 O O . SER A 1 154 ? 15.402 2.641 -23.833 1.00 95.56 154 SER A O 1
ATOM 1156 N N . ASP A 1 155 ? 13.506 1.879 -22.907 1.00 95.81 155 ASP A N 1
ATOM 1157 C CA . ASP A 1 155 ? 12.991 3.191 -22.509 1.00 95.81 155 ASP A CA 1
ATOM 1158 C C . ASP A 1 155 ? 13.880 3.866 -21.464 1.00 95.81 155 ASP A C 1
ATOM 1160 O O . ASP A 1 155 ? 14.376 3.228 -20.535 1.00 95.81 155 ASP A O 1
ATOM 1164 N N . GLN A 1 156 ? 14.033 5.179 -21.606 1.00 95.62 156 GLN A N 1
ATOM 1165 C CA . GLN A 1 156 ? 14.839 6.021 -20.732 1.00 95.62 156 GLN A CA 1
ATOM 1166 C C . GLN A 1 156 ? 13.957 7.075 -20.063 1.00 95.62 156 GLN A C 1
ATOM 1168 O O . GLN A 1 156 ? 13.060 7.638 -20.694 1.00 95.62 156 GLN A O 1
ATOM 1173 N N . LEU A 1 157 ? 14.235 7.354 -18.795 1.00 93.69 157 LEU A N 1
ATOM 1174 C CA . LEU A 1 157 ? 13.672 8.456 -18.035 1.00 93.69 157 LEU A CA 1
ATOM 1175 C C . LEU A 1 157 ? 14.800 9.420 -17.676 1.00 93.69 157 LEU A C 1
ATOM 1177 O O . LEU A 1 157 ? 15.805 9.009 -17.100 1.00 93.69 157 LEU A O 1
ATOM 1181 N N . TYR A 1 158 ? 14.626 10.696 -18.008 1.00 90.81 158 TYR A N 1
ATOM 1182 C CA . TYR A 1 158 ? 15.568 11.739 -17.625 1.00 90.81 158 TYR A CA 1
ATOM 1183 C C . TYR A 1 158 ? 15.090 12.423 -16.345 1.00 90.81 158 TYR A C 1
ATOM 1185 O O . TYR A 1 158 ? 14.009 13.009 -16.321 1.00 90.81 158 TYR A O 1
ATOM 1193 N N . GLN A 1 159 ? 15.884 12.346 -15.280 1.00 84.69 159 GLN A N 1
ATOM 1194 C CA . GLN A 1 159 ? 15.585 12.967 -13.993 1.00 84.69 159 GLN A CA 1
ATOM 1195 C C . GLN A 1 159 ? 16.884 13.429 -13.326 1.00 84.69 159 GLN A C 1
ATOM 1197 O O . GLN A 1 159 ? 17.901 12.744 -13.393 1.00 84.69 159 GLN A O 1
ATOM 1202 N N . ASN A 1 160 ? 16.863 14.600 -12.682 1.00 82.56 160 ASN A N 1
ATOM 1203 C CA . ASN A 1 160 ? 18.005 15.151 -11.935 1.00 82.56 160 ASN A CA 1
ATOM 1204 C C . ASN A 1 160 ? 19.317 15.190 -12.747 1.00 82.56 160 ASN A C 1
ATOM 1206 O O . ASN A 1 160 ? 20.388 14.865 -12.238 1.00 82.56 160 ASN A O 1
ATOM 1210 N N . GLY A 1 161 ? 19.234 15.543 -14.034 1.00 87.19 161 GLY A N 1
ATOM 1211 C CA . GLY A 1 161 ? 20.409 15.641 -14.905 1.00 87.19 161 GLY A CA 1
ATOM 1212 C C . GLY A 1 161 ? 20.940 14.305 -15.440 1.00 87.19 161 GLY A C 1
ATOM 1213 O O . GLY A 1 161 ? 22.000 14.281 -16.060 1.00 87.19 161 GLY A O 1
ATOM 1214 N N . ARG A 1 162 ? 20.251 13.184 -15.187 1.00 90.50 162 ARG A N 1
ATOM 1215 C CA . ARG A 1 162 ? 20.700 11.838 -15.567 1.00 90.50 162 ARG A CA 1
ATOM 1216 C C . ARG A 1 162 ? 19.615 11.088 -16.329 1.00 90.50 162 ARG A C 1
ATOM 1218 O O . ARG A 1 162 ? 18.437 11.187 -16.002 1.00 90.50 162 ARG A O 1
ATOM 1225 N N . SER A 1 163 ? 20.032 10.319 -17.333 1.00 94.25 163 SER A N 1
ATOM 1226 C CA . SER A 1 163 ? 19.173 9.359 -18.030 1.00 94.25 163 SER A CA 1
ATOM 1227 C C . SER A 1 163 ? 19.299 7.992 -17.373 1.00 94.25 163 SER A C 1
ATOM 1229 O O . SER A 1 163 ? 20.412 7.509 -17.167 1.00 94.25 163 SER A O 1
ATOM 1231 N N . GLU A 1 164 ? 18.172 7.356 -17.078 1.00 95.94 164 GLU A N 1
ATOM 1232 C CA . GLU A 1 164 ? 18.135 6.017 -16.505 1.00 95.94 164 GLU A CA 1
ATOM 1233 C C . GLU A 1 164 ? 17.099 5.132 -17.202 1.00 95.94 164 GLU A C 1
ATOM 1235 O O . GLU A 1 164 ? 16.037 5.600 -17.612 1.00 95.94 164 GLU A O 1
ATOM 1240 N N . ARG A 1 165 ? 17.376 3.826 -17.301 1.00 96.94 165 ARG A N 1
ATOM 1241 C CA . ARG A 1 165 ? 16.410 2.859 -17.831 1.00 96.94 165 ARG A CA 1
ATOM 1242 C C . ARG A 1 165 ? 15.121 2.866 -17.015 1.00 96.94 165 ARG A C 1
ATOM 1244 O O . ARG A 1 165 ? 15.149 2.861 -15.785 1.00 96.94 165 ARG A O 1
ATOM 1251 N N . VAL A 1 166 ? 13.996 2.789 -17.714 1.00 97.38 166 VAL A N 1
ATOM 1252 C CA . VAL A 1 166 ? 12.685 2.558 -17.107 1.00 97.38 166 VAL A CA 1
ATOM 1253 C C . VAL A 1 166 ? 12.580 1.106 -16.643 1.00 97.38 166 VAL A C 1
ATOM 1255 O O . VAL A 1 166 ? 12.917 0.175 -17.380 1.00 97.38 166 VAL A O 1
ATOM 1258 N N . GLY A 1 167 ? 12.078 0.930 -15.423 1.00 97.69 167 GLY A N 1
ATOM 1259 C CA . GLY A 1 167 ? 11.691 -0.352 -14.853 1.00 97.69 167 GLY A CA 1
ATOM 1260 C C . GLY A 1 167 ? 10.175 -0.471 -14.685 1.00 97.69 167 GLY A C 1
ATOM 1261 O O . GLY A 1 167 ? 9.473 0.521 -14.479 1.00 97.69 167 GLY A O 1
ATOM 1262 N N . VAL A 1 168 ? 9.684 -1.707 -14.752 1.00 98.50 168 VAL A N 1
ATOM 1263 C CA . VAL A 1 168 ? 8.348 -2.110 -14.310 1.00 98.50 168 VAL A CA 1
ATOM 1264 C C . VAL A 1 168 ? 8.513 -3.113 -13.177 1.00 98.50 168 VAL A C 1
ATOM 1266 O O . VAL A 1 168 ? 9.183 -4.139 -13.330 1.00 98.50 168 VAL A O 1
ATOM 1269 N N . LEU A 1 169 ? 7.901 -2.801 -12.039 1.00 98.62 169 LEU A N 1
ATOM 1270 C CA . LEU A 1 169 ? 7.891 -3.644 -10.851 1.00 98.62 169 LEU A CA 1
ATOM 1271 C C . LEU A 1 169 ? 6.508 -4.278 -10.701 1.00 98.62 169 LEU A C 1
ATOM 1273 O O . LEU A 1 169 ? 5.515 -3.569 -10.522 1.00 98.62 169 LEU A O 1
ATOM 1277 N N . ALA A 1 170 ? 6.448 -5.607 -10.753 1.00 98.31 170 ALA A N 1
ATOM 1278 C CA . ALA A 1 170 ? 5.237 -6.351 -10.432 1.00 98.31 170 ALA A CA 1
ATOM 1279 C C . ALA A 1 170 ? 5.166 -6.546 -8.914 1.00 98.31 170 ALA A C 1
ATOM 1281 O O . ALA A 1 170 ? 5.958 -7.298 -8.341 1.00 98.31 170 ALA A O 1
ATOM 1282 N N . ARG A 1 171 ? 4.237 -5.841 -8.270 1.00 98.38 171 ARG A N 1
ATOM 1283 C CA . ARG A 1 171 ? 4.010 -5.861 -6.824 1.00 98.38 171 ARG A CA 1
ATOM 1284 C C . ARG A 1 171 ? 2.813 -6.734 -6.492 1.00 98.38 171 ARG A C 1
ATOM 1286 O O . ARG A 1 171 ? 1.824 -6.735 -7.222 1.00 98.38 171 ARG A O 1
ATOM 1293 N N . THR A 1 172 ? 2.886 -7.404 -5.354 1.00 98.06 172 THR A N 1
ATOM 1294 C CA . THR A 1 172 ? 1.778 -8.162 -4.781 1.00 98.06 172 THR A CA 1
ATOM 1295 C C . THR A 1 172 ? 1.524 -7.752 -3.340 1.00 98.06 172 THR A C 1
ATOM 1297 O O . THR A 1 172 ? 2.476 -7.544 -2.587 1.00 98.06 172 THR A O 1
ATOM 1300 N N . ALA A 1 173 ? 0.262 -7.661 -2.936 1.00 97.62 173 ALA A N 1
ATOM 1301 C CA . ALA A 1 173 ? -0.128 -7.341 -1.565 1.00 97.62 173 ALA A CA 1
ATOM 1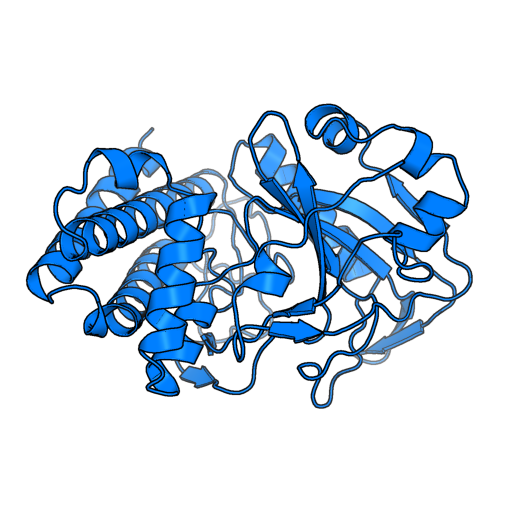302 C C . ALA A 1 173 ? -1.492 -7.964 -1.242 1.00 97.62 173 ALA A C 1
ATOM 1304 O O . ALA A 1 173 ? -2.265 -8.202 -2.164 1.00 97.62 173 ALA A O 1
ATOM 1305 N N . PRO A 1 174 ? -1.846 -8.186 0.035 1.00 96.62 174 PRO A N 1
ATOM 1306 C CA . PRO A 1 174 ? -3.220 -8.548 0.377 1.00 96.62 174 PRO A CA 1
ATOM 1307 C C . PRO A 1 174 ? -4.231 -7.485 -0.068 1.00 96.62 174 PRO A C 1
ATOM 1309 O O . PRO A 1 174 ? -5.341 -7.830 -0.446 1.00 96.62 174 PRO A O 1
ATOM 1312 N N . SER A 1 175 ? -3.847 -6.205 -0.026 1.00 97.56 175 SER A N 1
ATOM 1313 C CA . SER A 1 175 ? -4.625 -5.087 -0.558 1.00 97.56 175 SER A CA 1
ATOM 1314 C C . SER A 1 175 ? -3.730 -3.866 -0.784 1.00 97.56 175 SER A C 1
ATOM 1316 O O . SER A 1 175 ? -2.851 -3.595 0.039 1.00 97.56 175 SER A O 1
ATOM 1318 N N . PHE A 1 176 ? -3.990 -3.096 -1.843 1.00 98.25 176 PHE A N 1
ATOM 1319 C CA . PHE A 1 176 ? -3.421 -1.748 -2.030 1.00 98.25 176 PHE A CA 1
ATOM 1320 C C . PHE A 1 176 ? -4.299 -0.610 -1.477 1.00 98.25 176 PHE A C 1
ATOM 1322 O O . PHE A 1 176 ? -3.959 0.561 -1.650 1.00 98.25 176 PHE A O 1
ATOM 1329 N N . VAL A 1 177 ? -5.403 -0.921 -0.786 1.00 98.50 177 VAL A N 1
ATOM 1330 C CA . VAL A 1 177 ? -6.230 0.099 -0.122 1.00 98.50 177 VAL A CA 1
ATOM 1331 C C . VAL A 1 177 ? -5.460 0.753 1.028 1.00 98.50 177 VAL A C 1
ATOM 1333 O O . VAL A 1 177 ? -4.760 0.096 1.806 1.00 98.50 177 VAL A O 1
ATOM 1336 N N . ARG A 1 178 ? -5.608 2.073 1.139 1.00 98.75 178 ARG A N 1
ATOM 1337 C CA . ARG A 1 178 ? -4.798 2.934 2.006 1.00 98.75 178 ARG A CA 1
ATOM 1338 C C . ARG A 1 178 ? -5.680 3.741 2.950 1.00 98.75 178 ARG A C 1
ATOM 1340 O O . ARG A 1 178 ? -6.876 3.875 2.694 1.00 98.75 178 ARG A O 1
ATOM 1347 N N . PHE A 1 179 ? -5.107 4.361 3.980 1.00 98.88 179 PHE A N 1
ATOM 1348 C CA . PHE A 1 179 ? -5.861 5.318 4.809 1.00 98.88 179 PHE A CA 1
ATOM 1349 C C . PHE A 1 179 ? -6.381 6.474 3.940 1.00 98.88 179 PHE A C 1
ATOM 1351 O O . PHE A 1 179 ? -7.559 6.827 3.997 1.00 98.88 179 PHE A O 1
ATOM 1358 N N . GLY A 1 180 ? -5.537 6.939 3.017 1.00 98.69 180 GLY A N 1
ATOM 1359 C CA . GLY A 1 180 ? -5.873 7.930 1.999 1.00 98.69 180 GLY A CA 1
ATOM 1360 C C . GLY A 1 180 ? -7.080 7.605 1.105 1.00 98.69 180 GLY A C 1
ATOM 1361 O O . GLY A 1 180 ? -7.743 8.510 0.590 1.00 98.69 180 GLY A O 1
ATOM 1362 N N . SER A 1 181 ? -7.417 6.322 0.927 1.00 98.69 181 SER A N 1
ATOM 1363 C CA . SER A 1 181 ? -8.619 5.902 0.191 1.00 98.69 181 SER A CA 1
ATOM 1364 C C . SER A 1 181 ? -9.901 6.272 0.952 1.00 98.69 181 SER A C 1
ATOM 1366 O O . SER A 1 181 ? -10.873 6.730 0.350 1.00 98.69 181 SER A O 1
ATOM 1368 N N . PHE A 1 182 ? -9.889 6.142 2.283 1.00 98.81 182 PHE A N 1
ATOM 1369 C CA . PHE A 1 182 ? -11.007 6.535 3.148 1.00 98.81 182 PHE A CA 1
ATOM 1370 C C . PHE A 1 182 ? -11.106 8.055 3.267 1.00 98.81 182 PHE A C 1
ATOM 1372 O O . PHE A 1 182 ? -12.201 8.611 3.189 1.00 98.81 182 PHE A O 1
ATOM 1379 N N . GLU A 1 183 ? -9.966 8.742 3.372 1.00 98.75 183 GLU A N 1
ATOM 1380 C CA . GLU A 1 183 ? -9.922 10.207 3.363 1.00 98.75 183 GLU A CA 1
ATOM 1381 C C . GLU A 1 183 ? -10.529 10.788 2.085 1.00 98.75 183 GLU A C 1
ATOM 1383 O O . GLU A 1 183 ? -11.304 11.741 2.155 1.00 98.75 183 GLU A O 1
ATOM 1388 N N . ALA A 1 184 ? -10.239 10.197 0.920 1.00 98.19 184 ALA A N 1
ATOM 1389 C CA . ALA A 1 184 ? -10.824 10.638 -0.344 1.00 98.19 184 ALA A CA 1
ATOM 1390 C C . ALA A 1 184 ? -12.359 10.615 -0.311 1.00 98.19 184 ALA A C 1
ATOM 1392 O O . ALA A 1 184 ? -12.992 11.579 -0.740 1.00 98.19 184 ALA A O 1
ATOM 1393 N N . CYS A 1 185 ? -12.955 9.547 0.226 1.00 98.00 185 CYS A N 1
ATOM 1394 C CA . CYS A 1 185 ? -14.407 9.436 0.366 1.00 98.00 185 CYS A CA 1
ATOM 1395 C C . CYS A 1 185 ? -14.945 10.470 1.368 1.00 98.00 185 CYS A C 1
ATOM 1397 O O . CYS A 1 185 ? -15.904 11.186 1.077 1.00 98.00 185 CYS A O 1
ATOM 1399 N N . TYR A 1 186 ? -14.276 10.600 2.518 1.00 98.38 186 TYR A N 1
ATOM 1400 C CA . TYR A 1 186 ? -14.657 11.522 3.584 1.00 98.38 186 TYR A CA 1
ATOM 1401 C C . TYR A 1 186 ? -14.668 12.987 3.128 1.00 98.38 186 TYR A C 1
ATOM 1403 O O . TYR A 1 186 ? -15.678 13.677 3.267 1.00 98.38 186 TYR A O 1
ATOM 1411 N N . PHE A 1 187 ? -13.573 13.470 2.535 1.00 97.94 187 PHE A N 1
ATOM 1412 C CA . PHE A 1 187 ? -13.451 14.873 2.128 1.00 97.94 187 PHE A CA 1
ATOM 1413 C C . PHE A 1 187 ? -14.317 15.227 0.912 1.00 97.94 187 PHE A C 1
ATOM 1415 O O . PHE A 1 187 ? -14.727 16.379 0.779 1.00 97.94 187 PHE A O 1
ATOM 1422 N N . ARG A 1 188 ? -14.671 14.246 0.068 1.00 97.06 188 ARG A N 1
ATOM 1423 C CA . ARG A 1 188 ? -15.701 14.405 -0.978 1.00 97.06 188 ARG A CA 1
ATOM 1424 C C . ARG A 1 188 ? -17.130 14.398 -0.428 1.00 97.06 188 ARG A C 1
ATOM 1426 O O . ARG A 1 188 ? -18.057 14.673 -1.181 1.00 97.06 188 ARG A O 1
ATOM 1433 N N . ARG A 1 189 ? -17.306 14.113 0.869 1.00 97.50 189 ARG A N 1
ATOM 1434 C CA . ARG A 1 189 ? -18.603 13.921 1.540 1.00 97.50 189 ARG A CA 1
ATOM 1435 C C . ARG A 1 189 ? -19.428 12.780 0.934 1.00 97.50 189 ARG A C 1
ATOM 1437 O O . ARG A 1 189 ? -20.654 12.803 0.994 1.00 97.50 189 ARG A O 1
ATOM 1444 N N . ASP A 1 190 ? -18.757 11.772 0.381 1.00 97.31 190 ASP A N 1
ATOM 1445 C CA . ASP A 1 190 ? -19.395 10.611 -0.237 1.00 97.31 190 ASP A CA 1
ATOM 1446 C C . ASP A 1 190 ? -19.471 9.451 0.765 1.00 97.31 190 ASP A C 1
ATOM 1448 O O . ASP A 1 190 ? -18.613 8.565 0.823 1.00 97.31 190 ASP A O 1
ATOM 1452 N N . ILE A 1 191 ? -20.506 9.486 1.607 1.00 96.75 191 ILE A N 1
ATOM 1453 C CA . ILE A 1 191 ? -20.735 8.471 2.646 1.00 96.75 191 ILE A CA 1
ATOM 1454 C C . ILE A 1 191 ? -21.074 7.110 2.015 1.00 96.75 191 ILE A C 1
ATOM 1456 O O . ILE A 1 191 ? -20.738 6.069 2.583 1.00 96.75 191 ILE A O 1
ATOM 1460 N N . ALA A 1 192 ? -21.692 7.093 0.831 1.00 96.94 192 ALA A N 1
ATOM 1461 C CA . ALA A 1 192 ? -22.019 5.856 0.129 1.00 96.94 192 ALA A CA 1
ATOM 1462 C C . ALA A 1 192 ? -20.745 5.143 -0.351 1.00 96.94 192 ALA A C 1
ATOM 1464 O O . ALA A 1 192 ? -20.576 3.950 -0.086 1.00 96.94 192 ALA A O 1
ATOM 1465 N N . ALA A 1 193 ? -19.810 5.873 -0.970 1.00 97.50 193 ALA A N 1
ATOM 1466 C CA . ALA A 1 193 ? -18.503 5.333 -1.342 1.00 97.50 193 ALA A CA 1
ATOM 1467 C C . ALA A 1 193 ? -17.681 4.923 -0.112 1.00 97.50 193 ALA A C 1
ATOM 1469 O O . ALA A 1 193 ? -17.070 3.856 -0.120 1.00 97.50 193 ALA A O 1
ATOM 1470 N N . LEU A 1 194 ? -17.717 5.715 0.970 1.00 97.88 194 LEU A N 1
ATOM 1471 C CA . LEU A 1 194 ? -17.045 5.380 2.231 1.00 97.88 194 LEU A CA 1
ATOM 1472 C C . LEU A 1 194 ? -17.554 4.050 2.809 1.00 97.88 194 LEU A C 1
ATOM 1474 O O . LEU A 1 194 ? -16.757 3.190 3.178 1.00 97.88 194 LEU A O 1
ATOM 1478 N N . THR A 1 195 ? -18.877 3.873 2.851 1.00 97.00 195 THR A N 1
ATOM 1479 C CA . THR A 1 195 ? -19.530 2.639 3.319 1.00 97.00 195 THR A CA 1
ATOM 1480 C C . THR A 1 195 ? -19.151 1.460 2.431 1.00 97.00 195 THR A C 1
ATOM 1482 O O . THR A 1 195 ? -18.731 0.420 2.928 1.00 97.00 195 THR A O 1
ATOM 1485 N N . THR A 1 196 ? -19.217 1.650 1.111 1.00 97.56 196 THR A N 1
ATOM 1486 C CA . THR A 1 196 ? -18.870 0.626 0.118 1.00 97.56 196 THR A CA 1
ATOM 1487 C C . THR A 1 196 ? -17.418 0.168 0.261 1.00 97.56 196 THR A C 1
ATOM 1489 O O . THR A 1 196 ? -17.141 -1.031 0.252 1.00 97.56 196 THR A O 1
ATOM 1492 N N . LEU A 1 197 ? -16.486 1.109 0.449 1.00 98.38 197 LEU A N 1
ATOM 1493 C CA . LEU A 1 197 ? -15.075 0.804 0.661 1.00 98.38 197 LEU A CA 1
ATOM 1494 C C . LEU A 1 197 ? -14.847 0.065 1.988 1.00 98.38 197 LEU A C 1
ATOM 1496 O O . LEU A 1 197 ? -14.125 -0.931 2.008 1.00 98.38 197 LEU A O 1
ATOM 1500 N N . ALA A 1 198 ? -15.470 0.517 3.081 1.00 97.56 198 ALA A N 1
ATOM 1501 C CA . ALA A 1 198 ? -15.371 -0.146 4.380 1.00 97.56 198 ALA A CA 1
ATOM 1502 C C . ALA A 1 198 ? -15.905 -1.586 4.317 1.00 97.56 198 ALA A C 1
ATOM 1504 O O . ALA A 1 198 ? -15.228 -2.518 4.749 1.00 97.56 198 ALA A O 1
ATOM 1505 N N . ASP A 1 199 ? -17.078 -1.782 3.716 1.00 96.00 199 ASP A N 1
ATOM 1506 C CA . ASP A 1 199 ? -17.695 -3.097 3.551 1.00 96.00 199 ASP A CA 1
ATOM 1507 C C . ASP A 1 199 ? -16.862 -4.031 2.680 1.00 96.00 199 ASP A C 1
ATOM 1509 O O . ASP A 1 199 ? -16.675 -5.197 3.034 1.00 96.00 199 ASP A O 1
ATOM 1513 N N . TYR A 1 200 ? -16.315 -3.520 1.576 1.00 96.62 200 TYR A N 1
ATOM 1514 C CA . TYR A 1 200 ? -15.392 -4.266 0.729 1.00 96.62 200 TYR A CA 1
ATOM 1515 C C . TYR A 1 200 ? -14.179 -4.753 1.526 1.00 96.62 200 TYR A C 1
ATOM 1517 O O . TYR A 1 200 ? -13.864 -5.947 1.522 1.00 96.62 200 TYR A O 1
ATOM 1525 N N . VAL A 1 201 ? -13.514 -3.838 2.239 1.00 96.94 201 VAL A N 1
ATOM 1526 C CA . VAL A 1 201 ? -12.295 -4.155 2.986 1.00 96.94 201 VAL A CA 1
ATOM 1527 C C . VAL A 1 201 ? -12.588 -5.168 4.089 1.00 96.94 201 VAL A C 1
ATOM 1529 O O . VAL A 1 201 ? -11.867 -6.159 4.208 1.00 96.94 201 VAL A O 1
ATOM 1532 N N . ILE A 1 202 ? -13.667 -4.980 4.853 1.00 95.94 202 ILE A N 1
ATOM 1533 C CA . ILE A 1 202 ? -14.058 -5.904 5.925 1.00 95.94 202 ILE A CA 1
ATOM 1534 C C . ILE A 1 202 ? -14.354 -7.288 5.354 1.00 95.94 202 ILE A C 1
ATOM 1536 O O . ILE A 1 202 ? -13.790 -8.280 5.814 1.00 95.94 202 ILE A O 1
ATOM 1540 N N . LYS A 1 203 ? -15.183 -7.364 4.311 1.00 93.94 203 LYS A N 1
ATOM 1541 C CA . LYS A 1 203 ? -15.582 -8.633 3.698 1.00 93.94 203 LYS A CA 1
ATOM 1542 C C . LYS A 1 203 ? -14.391 -9.446 3.199 1.00 93.94 203 LYS A C 1
ATOM 1544 O O . LYS A 1 203 ? -14.398 -10.669 3.320 1.00 93.94 203 LYS A O 1
ATOM 1549 N N . HIS A 1 204 ? -13.399 -8.788 2.607 1.00 93.38 204 HIS A N 1
ATOM 1550 C CA . HIS A 1 204 ? -12.311 -9.475 1.915 1.00 93.38 204 HIS A CA 1
ATOM 1551 C C . HIS A 1 204 ? -11.036 -9.637 2.744 1.00 93.38 204 HIS A C 1
ATOM 1553 O O . HIS A 1 204 ? -10.274 -10.565 2.476 1.00 93.38 204 HIS A O 1
ATOM 1559 N N . HIS A 1 205 ? -10.813 -8.788 3.749 1.00 94.88 205 HIS A N 1
ATOM 1560 C CA . HIS A 1 205 ? -9.564 -8.772 4.519 1.00 94.88 205 HIS A CA 1
ATOM 1561 C C . HIS A 1 205 ? -9.764 -8.928 6.033 1.00 94.88 205 HIS A C 1
ATOM 1563 O O . HIS A 1 205 ? -8.799 -9.217 6.741 1.00 94.88 205 HIS A O 1
ATOM 1569 N N . PHE A 1 206 ? -11.001 -8.801 6.527 1.00 94.25 206 PHE A N 1
ATOM 1570 C CA . PHE A 1 206 ? -11.354 -8.971 7.940 1.00 94.25 206 PHE A CA 1
ATOM 1571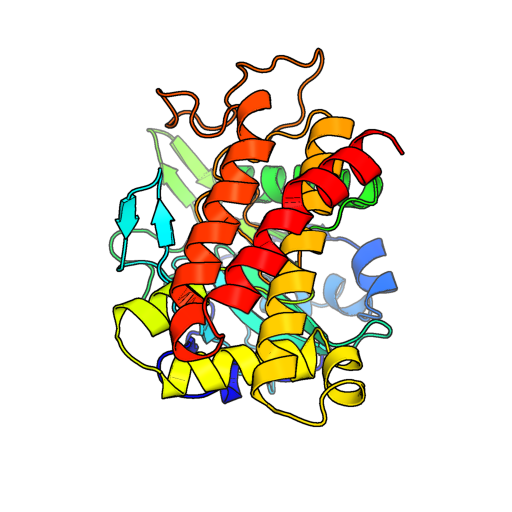 C C . PHE A 1 206 ? -12.636 -9.809 8.140 1.00 94.25 206 PHE A C 1
ATOM 1573 O O . PHE A 1 206 ? -13.503 -9.421 8.926 1.00 94.25 206 PHE A O 1
ATOM 1580 N N . PRO A 1 207 ? -12.790 -10.968 7.462 1.00 90.94 207 PRO A N 1
ATOM 1581 C CA . PRO A 1 207 ? -14.048 -11.719 7.469 1.00 90.94 207 PRO A CA 1
ATOM 1582 C C . PRO A 1 207 ? -14.459 -12.203 8.867 1.00 90.94 207 PRO A C 1
ATOM 1584 O O . PRO A 1 207 ? -15.649 -12.309 9.143 1.00 90.94 207 PRO A O 1
ATOM 1587 N N . ASN A 1 208 ? -13.497 -12.428 9.769 1.00 89.44 208 ASN A N 1
ATOM 1588 C CA . ASN A 1 208 ? -13.771 -12.824 11.155 1.00 89.44 208 ASN A CA 1
ATOM 1589 C C . ASN A 1 208 ? -14.630 -11.785 11.897 1.00 89.44 208 ASN A C 1
ATOM 1591 O O . ASN A 1 208 ? -15.456 -12.154 12.722 1.00 89.44 208 ASN A O 1
ATOM 1595 N N . LEU A 1 209 ? -14.512 -10.498 11.547 1.00 88.06 209 LEU A N 1
ATOM 1596 C CA . LEU A 1 209 ? -15.294 -9.426 12.172 1.00 88.06 209 LEU A CA 1
ATOM 1597 C C . LEU A 1 209 ? -16.778 -9.457 11.784 1.00 88.06 209 LEU A C 1
ATOM 1599 O O . LEU A 1 209 ? -17.593 -8.830 12.455 1.00 88.06 209 LEU A O 1
ATOM 1603 N N . LEU A 1 210 ? -17.137 -10.168 10.707 1.00 83.75 210 LEU A N 1
ATOM 1604 C CA . LEU A 1 210 ? -18.531 -10.344 10.295 1.00 83.75 210 LEU A CA 1
ATOM 1605 C C . LEU A 1 210 ? -19.271 -11.353 11.178 1.00 83.75 210 LEU A C 1
ATOM 1607 O O . LEU A 1 210 ? -20.486 -11.252 11.314 1.00 83.75 210 LEU A O 1
ATOM 1611 N N . VAL A 1 211 ? -18.552 -12.314 11.768 1.00 73.69 211 VAL A N 1
ATOM 1612 C CA . VAL A 1 211 ? -19.132 -13.333 12.657 1.00 73.69 211 VAL A CA 1
ATOM 1613 C C . VAL A 1 211 ? -19.536 -12.708 13.992 1.00 73.69 211 VAL A C 1
ATOM 1615 O O . VAL A 1 211 ? -20.607 -13.003 14.516 1.00 73.69 211 VAL A O 1
ATOM 1618 N N . ASP A 1 212 ? -18.721 -11.778 14.491 1.00 64.81 212 ASP A N 1
ATOM 1619 C CA . ASP A 1 212 ? -18.918 -11.125 15.788 1.00 64.81 212 ASP A CA 1
ATOM 1620 C C . ASP A 1 212 ? -19.873 -9.915 15.736 1.00 64.81 212 ASP A C 1
ATOM 1622 O O . ASP A 1 212 ? -20.164 -9.300 16.765 1.00 64.81 212 ASP A O 1
ATOM 1626 N N . SER A 1 213 ? -20.385 -9.542 14.555 1.00 63.44 213 SER A N 1
ATOM 1627 C CA . SER A 1 213 ? -21.234 -8.358 14.398 1.00 63.44 213 SER A CA 1
ATOM 1628 C C . SER A 1 213 ? -22.709 -8.707 14.183 1.00 63.44 213 SER A C 1
ATOM 1630 O O . SER A 1 213 ? -23.150 -8.938 13.059 1.00 63.44 213 SER A O 1
ATOM 1632 N N . THR A 1 214 ? -23.514 -8.641 15.244 1.00 68.00 214 THR A N 1
ATOM 1633 C CA . THR A 1 214 ? -24.987 -8.601 15.124 1.00 68.00 214 THR A CA 1
ATOM 1634 C C . THR A 1 214 ? -25.506 -7.205 14.742 1.00 68.00 214 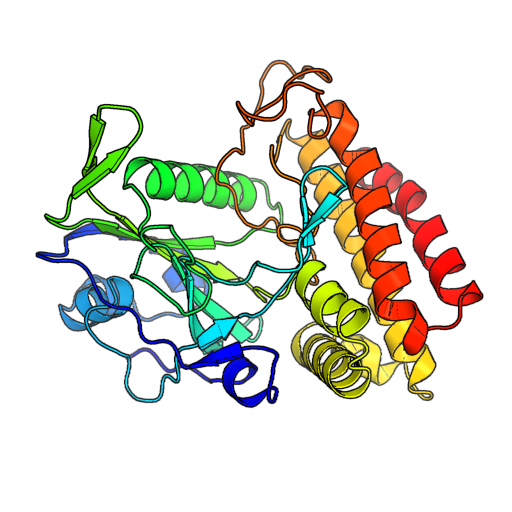THR A C 1
ATOM 1636 O O . THR A 1 214 ? -26.639 -7.072 14.287 1.00 68.00 214 THR A O 1
ATOM 1639 N N . ASN A 1 215 ? -24.672 -6.161 14.880 1.00 73.81 215 ASN A N 1
ATOM 1640 C CA . ASN A 1 215 ? -24.971 -4.765 14.536 1.00 73.81 215 ASN A CA 1
ATOM 1641 C C . ASN A 1 215 ? -23.925 -4.196 13.540 1.00 73.81 215 ASN A C 1
ATOM 1643 O O . ASN A 1 215 ? -22.724 -4.251 13.830 1.00 73.81 215 ASN A O 1
ATOM 1647 N N . PRO A 1 216 ? -24.343 -3.590 12.405 1.00 69.75 216 PRO A N 1
ATOM 1648 C CA . PRO A 1 216 ? -23.449 -2.965 11.423 1.00 69.75 216 PRO A CA 1
ATOM 1649 C C . PRO A 1 216 ? -22.506 -1.875 11.958 1.00 69.75 216 PRO A C 1
ATOM 1651 O O . PRO A 1 216 ? -21.427 -1.692 11.405 1.00 69.75 216 PRO A O 1
ATOM 1654 N N . GLN A 1 217 ? -22.860 -1.145 13.017 1.00 76.31 217 GLN A N 1
ATOM 1655 C CA . GLN A 1 217 ? -21.951 -0.150 13.606 1.00 76.31 217 GLN A CA 1
ATOM 1656 C C . GLN A 1 217 ? -20.813 -0.810 14.395 1.00 76.31 217 GLN A C 1
ATOM 1658 O O . GLN A 1 217 ? -19.692 -0.299 14.429 1.00 76.31 217 GLN A O 1
ATOM 1663 N N . THR A 1 218 ? -21.068 -1.987 14.973 1.00 86.19 218 THR A N 1
ATOM 1664 C CA . THR A 1 218 ? -20.061 -2.753 15.713 1.00 86.19 218 THR A CA 1
ATOM 1665 C C . THR A 1 218 ? -18.947 -3.240 14.788 1.00 86.19 218 THR A C 1
ATOM 1667 O O . THR A 1 218 ? -17.780 -3.117 15.153 1.00 86.19 218 THR A O 1
ATOM 1670 N N . LYS A 1 219 ? -19.261 -3.712 13.567 1.00 92.94 219 LYS A N 1
ATOM 1671 C CA . LYS A 1 219 ? -18.219 -4.169 12.622 1.00 92.94 219 LYS A CA 1
ATOM 1672 C C . LYS A 1 219 ? -17.248 -3.054 12.229 1.00 92.94 219 LYS A C 1
ATOM 1674 O O . LYS A 1 219 ? -16.057 -3.320 12.143 1.00 92.94 219 LYS A O 1
ATOM 1679 N N . TYR A 1 220 ? -17.711 -1.814 12.033 1.00 96.19 220 TYR A N 1
ATOM 1680 C CA . TYR A 1 220 ? -16.827 -0.703 11.660 1.00 96.19 220 TYR A CA 1
ATOM 1681 C C . TYR A 1 220 ? -15.927 -0.275 12.824 1.00 96.19 220 TYR A C 1
ATOM 1683 O O . TYR A 1 220 ? -14.752 0.018 12.610 1.00 96.19 220 TYR A O 1
ATOM 1691 N N . ALA A 1 221 ? -16.448 -0.293 14.055 1.00 95.62 221 ALA A N 1
ATOM 1692 C CA . ALA A 1 221 ? -15.650 -0.047 15.253 1.00 95.62 221 ALA A CA 1
ATOM 1693 C C . ALA A 1 221 ? -14.572 -1.128 15.453 1.00 95.62 221 ALA A C 1
ATOM 1695 O O . ALA A 1 221 ? -13.408 -0.799 15.671 1.00 95.62 221 ALA A O 1
ATOM 1696 N N . LEU A 1 222 ? -14.938 -2.409 15.325 1.00 96.19 222 LEU A N 1
ATOM 1697 C CA . LEU A 1 222 ? -13.992 -3.528 15.409 1.00 96.19 222 LEU A CA 1
ATOM 1698 C C . LEU A 1 222 ? -12.951 -3.482 14.286 1.00 96.19 222 LEU A C 1
ATOM 1700 O O . LEU A 1 222 ? -11.771 -3.711 14.534 1.00 96.19 222 LEU A O 1
ATOM 1704 N N . PHE A 1 223 ? -13.376 -3.139 13.069 1.00 97.81 223 PHE A N 1
ATOM 1705 C CA . PHE A 1 223 ? -12.487 -2.937 11.931 1.00 97.81 223 PHE A CA 1
ATOM 1706 C C . PHE A 1 223 ? -11.462 -1.847 12.222 1.00 97.81 223 PHE A C 1
ATOM 1708 O O . PHE A 1 223 ? -10.266 -2.094 12.106 1.00 97.81 223 PHE A O 1
ATOM 1715 N N . PHE A 1 224 ? -11.904 -0.668 12.662 1.00 98.62 224 PHE A N 1
ATOM 1716 C CA . PHE A 1 224 ? -10.985 0.413 12.997 1.00 98.62 224 PHE A CA 1
ATOM 1717 C C . PHE A 1 224 ? -10.015 0.017 14.118 1.00 98.62 224 PHE A C 1
ATOM 1719 O O . PHE A 1 224 ? -8.816 0.261 14.003 1.00 98.62 224 PHE A O 1
ATOM 1726 N N . GLN A 1 225 ? -10.504 -0.655 15.163 1.00 98.31 225 GLN A N 1
ATOM 1727 C CA . GLN A 1 225 ? -9.658 -1.169 16.237 1.00 98.31 225 GLN A CA 1
ATOM 1728 C C . GLN A 1 225 ? -8.568 -2.117 15.721 1.00 98.31 225 GLN A C 1
ATOM 1730 O O . GLN A 1 225 ? -7.409 -1.981 16.103 1.00 98.31 225 GLN A O 1
ATOM 1735 N N . GLU A 1 226 ? -8.924 -3.056 14.845 1.00 98.38 226 GLU A N 1
ATOM 1736 C CA . GLU A 1 226 ? -7.971 -3.991 14.245 1.00 98.38 226 GLU A CA 1
ATOM 1737 C C . GLU A 1 226 ? -6.927 -3.255 13.389 1.00 98.38 226 GLU A C 1
ATOM 1739 O O . GLU A 1 226 ? -5.737 -3.560 13.473 1.00 98.38 226 GLU A O 1
ATOM 1744 N N . VAL A 1 227 ? -7.331 -2.235 12.621 1.00 98.81 227 VAL A N 1
ATOM 1745 C CA . VAL A 1 227 ? -6.391 -1.388 11.864 1.00 98.81 227 VAL A CA 1
ATOM 1746 C C . VAL A 1 227 ? -5.417 -0.664 12.799 1.00 98.81 227 VAL A C 1
ATOM 1748 O O . VAL A 1 227 ? -4.214 -0.635 12.523 1.00 98.81 227 VAL A O 1
ATOM 1751 N N . VAL A 1 228 ? -5.901 -0.120 13.922 1.00 98.88 228 VAL A N 1
ATOM 1752 C CA . VAL A 1 228 ? -5.054 0.526 14.938 1.00 98.88 228 VAL A CA 1
ATOM 1753 C C . VAL A 1 228 ? -4.042 -0.467 15.511 1.00 98.88 228 VAL A C 1
ATOM 1755 O O . VAL A 1 228 ? -2.850 -0.158 15.559 1.00 98.88 228 VAL A O 1
ATOM 1758 N N . THR A 1 229 ? -4.486 -1.667 15.894 1.00 98.75 229 THR A N 1
ATOM 1759 C CA . THR A 1 229 ? -3.608 -2.719 16.424 1.00 98.75 229 THR A CA 1
ATOM 1760 C C . THR A 1 229 ? -2.552 -3.134 15.403 1.00 98.75 229 THR A C 1
ATOM 1762 O O . THR A 1 229 ? -1.367 -3.122 15.726 1.00 98.75 229 THR A O 1
ATOM 1765 N N . ARG A 1 230 ? -2.938 -3.417 14.153 1.00 98.69 230 ARG A N 1
ATOM 1766 C CA . ARG A 1 230 ? -1.982 -3.803 13.105 1.00 98.69 230 ARG A CA 1
ATOM 1767 C C . ARG A 1 230 ? -0.969 -2.710 12.796 1.00 98.69 230 ARG A C 1
ATOM 1769 O O . ARG A 1 230 ? 0.199 -3.016 12.581 1.00 98.69 230 ARG A O 1
ATOM 1776 N N . THR A 1 231 ? -1.395 -1.449 12.795 1.00 98.88 231 THR A N 1
ATOM 1777 C CA . THR A 1 231 ? -0.496 -0.308 12.565 1.00 98.88 231 THR A CA 1
ATOM 1778 C C . THR A 1 231 ? 0.521 -0.179 13.698 1.00 98.88 231 THR A C 1
ATOM 1780 O O . THR A 1 231 ? 1.712 -0.036 13.434 1.00 98.88 231 THR A O 1
ATOM 1783 N N . ALA A 1 232 ? 0.074 -0.301 14.953 1.00 98.88 232 ALA A N 1
ATOM 1784 C CA . ALA A 1 232 ? 0.948 -0.281 16.124 1.00 98.88 232 ALA A CA 1
ATOM 1785 C C . ALA A 1 232 ? 1.989 -1.412 16.082 1.00 98.88 232 ALA A C 1
ATOM 1787 O O . ALA A 1 232 ? 3.183 -1.165 16.240 1.00 98.88 232 ALA A O 1
ATOM 1788 N N . THR A 1 233 ? 1.547 -2.641 15.802 1.00 98.75 233 THR A N 1
ATOM 1789 C CA . THR A 1 233 ? 2.413 -3.820 15.662 1.00 98.75 233 THR A CA 1
ATOM 1790 C C . THR A 1 233 ? 3.422 -3.660 14.526 1.00 98.75 233 THR A C 1
ATOM 1792 O O . THR A 1 233 ? 4.608 -3.916 14.716 1.00 98.75 233 THR A O 1
ATOM 1795 N N . LEU A 1 234 ? 2.980 -3.192 13.354 1.00 98.81 234 LEU A N 1
ATOM 1796 C CA . LEU A 1 234 ? 3.850 -2.988 12.197 1.00 98.81 234 LEU A CA 1
ATOM 1797 C C . LEU A 1 234 ? 4.963 -1.977 12.495 1.00 98.81 234 LEU A C 1
ATOM 1799 O O . LEU A 1 234 ? 6.128 -2.224 12.189 1.00 98.81 234 LEU A O 1
ATOM 1803 N N . ILE A 1 235 ? 4.613 -0.856 13.126 1.00 98.88 235 ILE A N 1
ATOM 1804 C CA . ILE A 1 235 ? 5.584 0.189 13.449 1.00 98.88 235 ILE A CA 1
ATOM 1805 C C . ILE A 1 235 ? 6.530 -0.272 14.560 1.00 98.88 235 ILE A C 1
ATOM 1807 O O . ILE A 1 235 ? 7.724 -0.013 14.464 1.00 98.88 235 ILE A O 1
ATOM 1811 N N . ALA A 1 236 ? 6.054 -1.014 15.564 1.00 98.75 236 ALA A N 1
ATOM 1812 C CA . ALA A 1 236 ? 6.932 -1.641 16.554 1.00 98.75 236 ALA A CA 1
ATOM 1813 C C . ALA A 1 236 ? 7.948 -2.593 15.894 1.00 98.75 236 ALA A C 1
ATOM 1815 O O . ALA A 1 236 ? 9.139 -2.528 16.195 1.00 98.75 236 ALA A O 1
ATOM 1816 N N . SER A 1 237 ? 7.519 -3.397 14.914 1.00 98.56 237 SER A N 1
ATOM 1817 C CA . SER A 1 237 ? 8.429 -4.214 14.104 1.00 98.56 237 SER A CA 1
ATOM 1818 C C . SER A 1 237 ? 9.474 -3.376 13.361 1.00 98.56 237 SER A C 1
ATOM 1820 O O . SER A 1 237 ? 10.642 -3.753 13.345 1.00 98.56 237 SER A O 1
ATOM 1822 N N . TRP A 1 238 ? 9.098 -2.224 12.795 1.00 98.62 238 TRP A N 1
ATOM 1823 C CA . TRP A 1 238 ? 10.060 -1.319 12.154 1.00 98.62 238 TRP A CA 1
ATOM 1824 C C . TRP A 1 238 ? 11.102 -0.778 13.136 1.00 98.62 238 TRP A C 1
ATOM 1826 O O . TRP A 1 238 ? 12.291 -0.744 12.812 1.00 98.62 238 TRP A O 1
ATOM 1836 N N . GLN A 1 239 ? 10.677 -0.393 14.343 1.00 98.38 239 GLN A N 1
ATOM 1837 C CA . GLN A 1 239 ? 11.582 0.065 15.401 1.00 98.38 239 GLN A CA 1
ATOM 1838 C C . GLN A 1 239 ? 12.562 -1.046 15.814 1.00 98.38 239 GLN A C 1
ATOM 1840 O O . GLN A 1 239 ? 13.766 -0.806 15.929 1.00 98.38 239 GLN A O 1
ATOM 1845 N N . ASN A 1 240 ? 12.081 -2.286 15.932 1.00 96.88 240 ASN A N 1
ATOM 1846 C CA . ASN A 1 240 ? 12.906 -3.442 16.293 1.00 96.88 240 ASN A CA 1
ATOM 1847 C C . ASN A 1 240 ? 13.943 -3.828 15.233 1.00 96.88 240 ASN A C 1
ATOM 1849 O O . ASN A 1 240 ? 14.957 -4.440 15.568 1.00 96.88 240 ASN A O 1
ATOM 1853 N N . THR A 1 241 ? 13.760 -3.435 13.974 1.00 96.50 241 THR A N 1
ATOM 1854 C CA . THR A 1 241 ? 14.722 -3.735 12.903 1.00 96.50 241 THR A CA 1
ATOM 1855 C C . THR A 1 241 ? 15.520 -2.528 12.426 1.00 96.50 241 THR A C 1
ATOM 1857 O O . THR A 1 241 ? 16.276 -2.664 11.472 1.00 96.50 241 THR A O 1
ATOM 1860 N N . GLY A 1 242 ? 15.360 -1.345 13.031 1.00 97.75 242 GLY A N 1
ATOM 1861 C CA . GLY A 1 242 ? 16.013 -0.131 12.524 1.00 97.75 242 GLY A CA 1
ATOM 1862 C C . GLY A 1 242 ? 15.511 0.272 11.131 1.00 97.75 242 GLY A C 1
ATOM 1863 O O . GLY A 1 242 ? 16.272 0.793 10.323 1.00 97.75 242 GLY A O 1
ATOM 1864 N N . PHE A 1 243 ? 14.252 -0.028 10.804 1.00 98.62 243 PHE A N 1
ATOM 1865 C CA . PHE A 1 243 ? 13.658 0.337 9.520 1.00 98.62 243 PHE A CA 1
ATOM 1866 C C . PHE A 1 243 ? 13.063 1.745 9.575 1.00 98.62 243 PHE A C 1
ATOM 1868 O O . PHE A 1 243 ? 12.285 2.068 10.474 1.00 98.62 243 PHE A O 1
ATOM 1875 N N . VAL A 1 244 ? 13.376 2.560 8.569 1.00 98.69 244 VAL A N 1
ATOM 1876 C CA . VAL A 1 244 ? 12.859 3.916 8.372 1.00 98.69 244 VAL A CA 1
ATOM 1877 C C . VAL A 1 244 ? 12.094 3.951 7.056 1.00 98.69 244 VAL A C 1
ATOM 1879 O O . VAL A 1 244 ? 12.679 3.776 5.991 1.00 98.69 244 VAL A O 1
ATOM 1882 N N . HIS A 1 245 ? 10.786 4.198 7.097 1.00 98.62 245 HIS A N 1
ATOM 1883 C CA . HIS A 1 245 ? 9.944 4.257 5.898 1.00 98.62 245 HIS A CA 1
ATOM 1884 C C . HIS A 1 245 ? 10.238 5.504 5.044 1.00 98.62 245 HIS A C 1
ATOM 1886 O O . HIS A 1 245 ? 10.123 5.475 3.817 1.00 98.62 245 HIS A O 1
ATOM 1892 N N . GLY A 1 246 ? 10.560 6.627 5.691 1.00 96.94 246 GLY A N 1
ATOM 1893 C CA . GLY A 1 246 ? 10.923 7.900 5.056 1.00 96.94 246 GLY A CA 1
ATOM 1894 C C . GLY A 1 246 ? 9.761 8.748 4.523 1.00 96.94 246 GLY A C 1
ATOM 1895 O O . GLY A 1 246 ? 9.941 9.942 4.317 1.00 96.94 246 GLY A O 1
ATOM 1896 N N . MET A 1 247 ? 8.570 8.181 4.308 1.00 96.88 247 MET A N 1
ATOM 1897 C CA . MET A 1 247 ? 7.420 8.885 3.715 1.00 96.88 247 MET A CA 1
ATOM 1898 C C . MET A 1 247 ? 6.086 8.370 4.280 1.00 96.88 247 MET A C 1
ATOM 1900 O O . MET A 1 247 ? 5.241 7.877 3.534 1.00 96.88 247 MET A O 1
ATOM 1904 N N . MET A 1 248 ? 5.863 8.482 5.592 1.00 98.25 248 MET A N 1
ATOM 1905 C CA . MET A 1 248 ? 4.620 8.029 6.249 1.00 98.25 248 MET A CA 1
ATOM 1906 C C . MET A 1 248 ? 3.452 9.018 6.051 1.00 98.25 248 MET A C 1
ATOM 1908 O O . MET A 1 248 ? 2.796 9.458 6.999 1.00 98.25 248 MET A O 1
ATOM 1912 N N . ASN A 1 249 ? 3.202 9.418 4.806 1.00 98.62 249 ASN A N 1
ATOM 1913 C CA . ASN A 1 249 ? 1.961 10.092 4.438 1.00 98.62 249 ASN A CA 1
ATOM 1914 C C . ASN A 1 249 ? 0.795 9.105 4.569 1.00 98.62 249 ASN A C 1
ATOM 1916 O O . ASN A 1 249 ? 0.981 7.907 4.381 1.00 98.62 249 ASN A O 1
ATOM 1920 N N . THR A 1 250 ? -0.423 9.568 4.831 1.00 98.81 250 THR A N 1
ATOM 1921 C CA . THR A 1 250 ? -1.565 8.648 4.995 1.00 98.81 250 THR A CA 1
ATOM 1922 C C . THR A 1 250 ? -1.942 7.901 3.706 1.00 98.81 250 THR A C 1
ATOM 1924 O O . THR A 1 250 ? -2.517 6.814 3.763 1.00 98.81 250 THR A O 1
ATOM 1927 N N . ASP A 1 251 ? -1.539 8.404 2.538 1.00 98.31 251 ASP A N 1
ATOM 1928 C CA . ASP A 1 251 ? -1.593 7.693 1.257 1.00 98.31 251 ASP A CA 1
ATOM 1929 C C . ASP A 1 251 ? -0.483 6.646 1.063 1.00 98.31 251 ASP A C 1
ATOM 1931 O O . ASP A 1 251 ? -0.429 6.038 0.006 1.00 98.31 251 ASP A O 1
ATOM 1935 N N . ASN A 1 252 ? 0.369 6.392 2.058 1.00 98.44 252 ASN A N 1
ATOM 1936 C CA . ASN A 1 252 ? 1.335 5.282 2.072 1.00 98.44 252 ASN A CA 1
ATOM 1937 C C . ASN A 1 252 ? 1.065 4.284 3.217 1.00 98.44 252 ASN A C 1
ATOM 1939 O O . ASN A 1 252 ? 1.785 3.302 3.376 1.00 98.44 252 ASN A O 1
ATOM 1943 N N . LEU A 1 253 ? 0.021 4.506 4.023 1.00 98.69 253 LEU A N 1
ATOM 1944 C CA . LEU A 1 253 ? -0.343 3.636 5.144 1.00 98.69 253 LEU A CA 1
ATOM 1945 C C . LEU A 1 253 ? -1.422 2.650 4.696 1.00 98.69 253 LEU A C 1
ATOM 1947 O O . LEU A 1 253 ? -2.507 3.044 4.260 1.00 98.69 253 LEU A O 1
ATOM 1951 N N . SER A 1 254 ? -1.113 1.356 4.791 1.00 98.69 254 SER A N 1
ATOM 1952 C CA . SER A 1 254 ? -2.021 0.278 4.400 1.00 98.69 254 SER A CA 1
ATOM 1953 C C . SER A 1 254 ? -3.191 0.144 5.358 1.00 98.69 254 SER A C 1
ATOM 1955 O O . SER A 1 254 ? -2.995 0.069 6.569 1.00 98.69 254 SER A O 1
ATOM 1957 N N . ILE A 1 255 ? -4.394 -0.045 4.814 1.00 98.69 255 ILE A N 1
ATOM 1958 C CA . ILE A 1 255 ? -5.551 -0.396 5.640 1.00 98.69 255 ILE A CA 1
ATOM 1959 C C . ILE A 1 255 ? -5.452 -1.809 6.237 1.00 98.69 255 ILE A C 1
ATOM 1961 O O . ILE A 1 255 ? -6.101 -2.101 7.232 1.00 98.69 255 ILE A O 1
ATOM 1965 N N . VAL A 1 256 ? -4.649 -2.704 5.652 1.00 97.81 256 VAL A N 1
ATOM 1966 C CA . VAL A 1 256 ? -4.528 -4.102 6.104 1.00 97.81 256 VAL A CA 1
ATOM 1967 C C . VAL A 1 256 ? -3.288 -4.364 6.961 1.00 97.81 256 VAL A C 1
ATOM 1969 O O . VAL A 1 256 ? -3.094 -5.500 7.396 1.00 97.81 256 VAL A O 1
ATOM 1972 N N . GLY A 1 257 ? -2.482 -3.332 7.244 1.00 98.00 257 GLY A N 1
ATOM 1973 C CA . GLY A 1 257 ? -1.320 -3.432 8.130 1.00 98.00 257 GLY A CA 1
ATOM 1974 C C . GLY A 1 257 ? -0.069 -4.025 7.482 1.00 98.00 257 GLY A C 1
ATOM 1975 O O . GLY A 1 257 ? 0.669 -4.750 8.141 1.00 98.00 257 GLY A O 1
ATOM 1976 N N . VAL A 1 258 ? 0.168 -3.745 6.198 1.00 98.25 258 VAL A N 1
ATOM 1977 C CA . VAL A 1 258 ? 1.425 -4.087 5.508 1.00 98.25 258 VAL A CA 1
ATOM 1978 C C . VAL A 1 258 ? 2.221 -2.826 5.171 1.00 98.25 258 VAL A C 1
ATOM 1980 O O . VAL A 1 258 ? 1.644 -1.770 4.925 1.00 98.25 258 VAL A O 1
ATOM 1983 N N . THR A 1 259 ? 3.545 -2.934 5.115 1.00 98.81 259 THR A N 1
ATOM 1984 C CA . THR A 1 259 ? 4.419 -1.852 4.637 1.00 98.81 259 THR A CA 1
ATOM 1985 C C . THR A 1 259 ? 4.196 -1.624 3.136 1.00 98.81 259 THR A C 1
ATOM 1987 O O . THR A 1 259 ? 4.320 -2.569 2.352 1.00 98.81 259 THR A O 1
ATOM 1990 N N . LEU A 1 260 ? 3.853 -0.395 2.731 1.00 97.06 260 LEU A N 1
ATOM 1991 C CA . LEU A 1 260 ? 3.623 0.009 1.335 1.00 97.06 260 LEU A CA 1
ATOM 1992 C C . LEU A 1 260 ? 4.646 1.067 0.894 1.00 97.06 260 LEU A C 1
ATOM 1994 O O . LEU A 1 260 ? 5.290 1.697 1.716 1.00 97.06 260 LEU A O 1
ATOM 1998 N N . ASP A 1 261 ? 4.776 1.264 -0.420 1.00 94.38 261 ASP A N 1
ATOM 1999 C CA . ASP A 1 261 ? 5.480 2.396 -1.047 1.00 94.38 261 ASP A CA 1
ATOM 2000 C C . ASP A 1 261 ? 6.874 2.729 -0.463 1.00 94.38 261 ASP A C 1
ATOM 2002 O O . ASP A 1 261 ? 7.166 3.822 0.022 1.00 94.38 261 ASP A O 1
ATOM 2006 N N . LEU A 1 262 ? 7.784 1.767 -0.637 1.00 96.56 262 LEU A N 1
ATOM 2007 C CA . LEU A 1 262 ? 9.166 1.728 -0.134 1.00 96.56 262 LEU A CA 1
ATOM 2008 C C . LEU A 1 262 ? 10.165 2.568 -0.960 1.00 96.56 262 LEU A C 1
ATOM 2010 O O . LEU A 1 262 ? 11.294 2.160 -1.211 1.00 96.56 262 LEU A O 1
ATOM 2014 N N . GLY A 1 263 ? 9.737 3.719 -1.482 1.00 91.31 263 GLY A N 1
ATOM 2015 C CA . GLY A 1 263 ? 10.549 4.503 -2.425 1.00 91.31 263 GLY A CA 1
ATOM 2016 C C . GLY A 1 263 ? 11.729 5.252 -1.793 1.00 91.31 263 GLY A C 1
ATOM 2017 O O . GLY A 1 263 ? 12.715 5.515 -2.475 1.00 91.31 263 GLY A O 1
ATOM 2018 N N . SER A 1 264 ? 11.611 5.617 -0.517 1.00 94.62 264 SER A N 1
ATOM 2019 C CA . SER A 1 264 ? 12.609 6.394 0.240 1.00 94.62 264 SER A CA 1
ATOM 2020 C C . SER A 1 264 ? 13.006 5.695 1.535 1.00 94.62 264 SER A C 1
ATOM 2022 O O . SER A 1 264 ? 13.463 6.348 2.462 1.00 94.62 264 SER A O 1
ATOM 2024 N N . SER A 1 265 ? 12.741 4.398 1.636 1.00 97.81 265 SER A N 1
ATOM 2025 C CA . SER A 1 265 ? 12.897 3.639 2.870 1.00 97.81 265 SER A CA 1
ATOM 2026 C C . SER A 1 265 ? 14.304 3.081 3.027 1.00 97.81 265 SER A C 1
ATOM 2028 O O . SER A 1 265 ? 14.936 2.716 2.044 1.00 97.81 265 SER A O 1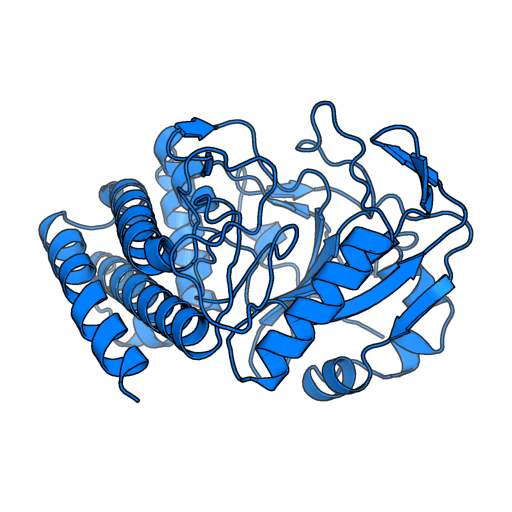
ATOM 2030 N N . GLN A 1 266 ? 14.780 2.935 4.256 1.00 98.00 266 GLN A N 1
ATOM 2031 C CA . GLN A 1 266 ? 16.141 2.487 4.526 1.00 98.00 266 GLN A CA 1
ATOM 2032 C C . GLN A 1 266 ? 16.209 1.725 5.853 1.00 98.00 266 GLN A C 1
ATOM 2034 O O . GLN A 1 266 ? 15.487 2.047 6.793 1.00 98.00 266 GLN A O 1
ATOM 2039 N N . PHE A 1 267 ? 17.091 0.729 5.937 1.00 98.06 267 PHE A N 1
ATOM 2040 C CA . PHE A 1 267 ? 17.520 0.155 7.215 1.00 98.06 267 PHE A CA 1
ATOM 2041 C C . PHE A 1 267 ? 18.768 0.887 7.710 1.00 98.06 267 PHE A C 1
ATOM 2043 O O . PHE A 1 267 ? 19.666 1.163 6.906 1.00 98.06 267 PHE A O 1
ATOM 2050 N N . ILE A 1 268 ? 18.825 1.187 9.007 1.00 97.31 268 ILE A N 1
ATOM 2051 C CA . ILE A 1 268 ? 19.938 1.904 9.636 1.00 97.31 268 ILE A CA 1
ATOM 2052 C C . ILE A 1 268 ? 20.641 1.056 10.692 1.00 97.31 268 ILE A C 1
ATOM 2054 O O . ILE A 1 268 ? 20.006 0.412 11.528 1.00 97.31 268 ILE A O 1
ATOM 2058 N N . GLU A 1 269 ? 21.969 1.093 10.657 1.00 92.38 269 GLU A N 1
ATOM 2059 C CA . GLU A 1 269 ? 22.844 0.545 11.686 1.00 92.38 269 GLU A CA 1
ATOM 2060 C C . GLU A 1 269 ? 24.110 1.423 11.768 1.00 92.38 269 GLU A C 1
ATOM 2062 O O . GLU A 1 269 ? 24.785 1.597 10.748 1.00 92.38 269 GLU A O 1
ATOM 2067 N N . PRO A 1 270 ? 24.436 2.014 12.935 1.00 93.38 270 PRO A N 1
ATOM 2068 C CA . PRO A 1 270 ? 23.687 1.957 14.195 1.00 93.38 270 PRO A CA 1
ATOM 2069 C C . PRO A 1 270 ? 22.329 2.678 14.118 1.00 93.38 270 PRO A C 1
ATOM 2071 O O . PRO A 1 270 ? 22.069 3.454 13.199 1.00 93.38 270 PRO A O 1
ATOM 2074 N N . ARG A 1 271 ? 21.448 2.409 15.091 1.00 94.38 271 ARG A N 1
ATOM 2075 C CA . ARG A 1 271 ? 20.172 3.129 15.215 1.00 94.38 271 ARG A CA 1
ATOM 2076 C C . ARG A 1 271 ? 20.429 4.586 15.606 1.00 94.38 271 ARG A C 1
ATOM 2078 O O . ARG A 1 271 ? 21.212 4.849 16.515 1.00 94.38 271 ARG A O 1
ATOM 2085 N N . ASP A 1 272 ? 19.733 5.494 14.936 1.00 97.06 272 ASP A N 1
ATOM 2086 C CA . ASP A 1 272 ? 19.763 6.936 15.171 1.00 97.06 272 ASP A CA 1
ATOM 2087 C C . ASP A 1 272 ? 18.334 7.474 15.052 1.00 97.06 272 ASP A C 1
ATOM 2089 O O . ASP A 1 272 ? 17.746 7.467 13.969 1.00 97.06 272 ASP A O 1
ATOM 2093 N N . ASP A 1 273 ? 17.776 7.937 16.172 1.00 97.69 273 ASP A N 1
ATOM 2094 C CA . ASP A 1 273 ? 16.407 8.456 16.258 1.00 97.69 273 ASP A CA 1
ATOM 2095 C C . ASP A 1 273 ? 16.169 9.669 15.353 1.00 97.69 273 ASP A C 1
ATOM 2097 O O . ASP A 1 273 ? 15.033 9.902 14.929 1.00 97.69 273 ASP A O 1
ATOM 2101 N N . SER A 1 274 ? 17.230 10.411 15.021 1.00 98.00 274 SER A N 1
ATOM 2102 C CA . SER A 1 274 ? 17.182 11.589 14.157 1.00 98.00 274 SER A CA 1
ATOM 2103 C C . SER A 1 274 ? 17.318 11.265 12.668 1.00 98.00 274 SER A C 1
ATOM 2105 O O . SER A 1 274 ? 17.106 12.148 11.835 1.00 98.00 274 SER A O 1
ATOM 2107 N N . TYR A 1 275 ? 17.629 10.013 12.308 1.00 98.44 275 TYR A N 1
ATOM 2108 C CA . TYR A 1 275 ? 17.863 9.644 10.917 1.00 98.44 275 TYR A CA 1
ATOM 2109 C C . TYR A 1 275 ? 16.605 9.811 10.064 1.00 98.44 275 TYR A C 1
ATOM 2111 O O . TYR A 1 275 ? 15.546 9.250 10.359 1.00 98.44 275 TYR A O 1
ATOM 2119 N N . VAL A 1 276 ? 16.764 10.506 8.937 1.00 97.94 276 VAL A N 1
ATOM 2120 C CA . VAL A 1 276 ? 15.728 10.728 7.930 1.00 97.94 276 VAL A CA 1
ATOM 2121 C C . VAL A 1 276 ? 16.137 10.066 6.619 1.00 97.94 276 VAL A C 1
ATOM 2123 O O . VAL A 1 276 ? 17.167 10.397 6.037 1.00 97.94 276 VAL A O 1
ATOM 2126 N N . ALA A 1 277 ? 15.296 9.161 6.117 1.00 96.94 277 ALA A N 1
ATOM 2127 C CA . ALA A 1 277 ? 15.576 8.436 4.876 1.00 96.94 277 ALA A CA 1
ATOM 2128 C C . ALA A 1 277 ? 15.185 9.221 3.604 1.00 96.94 277 ALA A C 1
ATOM 2130 O O . ALA A 1 277 ? 15.758 9.029 2.531 1.00 96.94 277 ALA A O 1
ATOM 2131 N N . SER A 1 278 ? 14.211 10.131 3.706 1.00 95.81 278 SER A N 1
ATOM 2132 C CA . SER A 1 278 ? 13.740 10.933 2.575 1.00 95.81 278 SER A CA 1
ATOM 2133 C C . SER A 1 278 ? 14.481 12.262 2.473 1.00 95.81 278 SER A C 1
ATOM 2135 O O . SER A 1 278 ? 14.401 13.099 3.367 1.00 95.81 278 SER A O 1
ATOM 2137 N N . ALA A 1 279 ? 15.129 12.510 1.333 1.00 92.75 279 ALA A N 1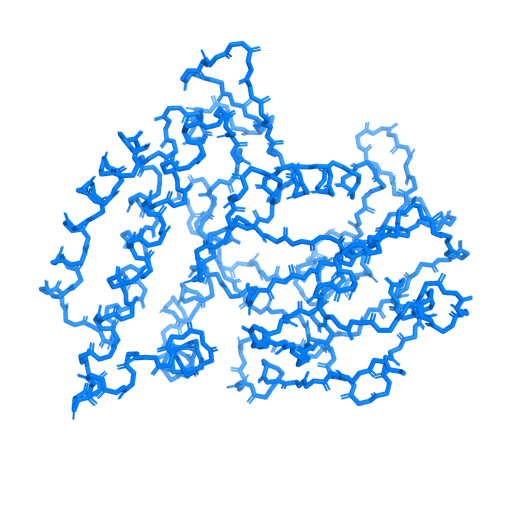
ATOM 2138 C CA . ALA A 1 279 ? 15.887 13.742 1.093 1.00 92.75 279 ALA A CA 1
ATOM 2139 C C . ALA A 1 279 ? 15.039 15.032 1.127 1.00 92.75 279 ALA A C 1
ATOM 2141 O O . ALA A 1 279 ? 15.598 16.123 1.210 1.00 92.75 279 ALA A O 1
ATOM 2142 N N . ILE A 1 280 ? 13.709 14.918 1.036 1.00 94.56 280 ILE A N 1
ATOM 2143 C CA . ILE A 1 280 ? 12.778 16.057 1.075 1.00 94.56 280 ILE A CA 1
ATOM 2144 C C . ILE A 1 280 ? 12.183 16.308 2.469 1.00 94.56 280 ILE A C 1
ATOM 2146 O O . ILE A 1 280 ? 11.458 17.285 2.652 1.00 94.56 280 ILE A O 1
ATOM 2150 N N . ASP A 1 281 ? 12.459 15.449 3.456 1.00 96.88 281 ASP A N 1
ATOM 2151 C CA . ASP A 1 281 ? 12.024 15.663 4.837 1.00 96.88 281 ASP A CA 1
ATOM 2152 C C . ASP A 1 281 ? 13.067 16.470 5.620 1.00 96.88 281 ASP A C 1
ATOM 2154 O O . ASP A 1 281 ? 13.862 15.954 6.397 1.00 96.88 281 ASP A O 1
ATOM 2158 N N . HIS A 1 282 ? 13.047 17.786 5.424 1.00 94.88 282 HIS A N 1
ATOM 2159 C CA . HIS A 1 282 ? 13.957 18.706 6.113 1.00 94.88 282 HIS A CA 1
ATOM 2160 C C . HIS A 1 282 ? 13.610 18.931 7.593 1.00 94.88 282 HIS A C 1
ATOM 2162 O O . HIS A 1 282 ? 14.368 19.579 8.309 1.00 94.88 282 HIS A O 1
ATOM 2168 N N . THR A 1 283 ? 12.452 18.443 8.046 1.00 96.00 283 THR A N 1
ATOM 2169 C CA . THR A 1 283 ? 11.926 18.686 9.399 1.00 96.00 283 THR A CA 1
ATOM 2170 C C . THR A 1 283 ? 12.061 17.488 10.331 1.00 96.00 283 THR A C 1
ATOM 2172 O O . THR A 1 283 ? 11.730 17.603 11.507 1.00 96.00 283 THR A O 1
ATOM 2175 N N . GLY A 1 284 ? 12.495 16.336 9.813 1.00 97.38 284 GLY A N 1
ATOM 2176 C CA . GLY A 1 284 ? 12.522 15.087 10.568 1.00 97.38 284 GLY A CA 1
ATOM 2177 C C . GLY A 1 284 ? 11.133 14.570 10.931 1.00 97.38 284 GLY A C 1
ATOM 2178 O O . GLY A 1 284 ? 10.984 13.859 11.923 1.00 97.38 284 GLY A O 1
ATOM 2179 N N . ARG A 1 285 ? 10.097 14.909 10.147 1.00 97.94 285 ARG A N 1
ATOM 2180 C CA . ARG A 1 285 ? 8.725 14.453 10.416 1.00 97.94 285 ARG A CA 1
ATOM 2181 C C . ARG A 1 285 ? 8.644 12.928 10.407 1.00 97.94 285 ARG A C 1
ATOM 2183 O O . ARG A 1 285 ? 7.890 12.361 11.189 1.00 97.94 285 ARG A O 1
ATOM 2190 N N . TYR A 1 286 ? 9.386 12.288 9.510 1.00 98.38 286 TYR A N 1
ATOM 2191 C CA . TYR A 1 286 ? 9.430 10.842 9.313 1.00 98.38 286 TYR A CA 1
ATOM 2192 C C . TYR A 1 286 ? 10.774 10.243 9.745 1.00 98.38 286 TYR A C 1
ATOM 2194 O O . TYR A 1 286 ? 11.155 9.182 9.244 1.00 98.38 286 TYR A O 1
ATOM 2202 N N . ALA A 1 287 ? 11.486 10.913 10.660 1.00 98.50 287 ALA A N 1
ATOM 2203 C CA . ALA A 1 287 ? 12.699 10.380 11.267 1.00 98.50 287 ALA A CA 1
ATOM 2204 C C . ALA A 1 287 ? 12.426 9.052 11.995 1.00 98.50 287 ALA A C 1
ATOM 2206 O O . ALA A 1 287 ? 11.291 8.790 12.408 1.00 98.50 287 ALA A O 1
ATOM 2207 N N . PHE A 1 288 ? 13.457 8.222 12.176 1.00 98.69 288 PHE A N 1
ATOM 2208 C CA . PHE A 1 288 ? 13.337 6.891 12.785 1.00 98.69 288 PHE A CA 1
ATOM 2209 C C . PHE A 1 288 ? 12.543 6.899 14.103 1.00 98.69 288 PHE A C 1
ATOM 2211 O O . PHE A 1 288 ? 11.565 6.151 14.217 1.00 98.69 288 PHE A O 1
ATOM 2218 N N . GLY A 1 289 ? 12.902 7.786 15.040 1.00 98.31 289 GLY A N 1
ATOM 2219 C CA . GLY A 1 289 ? 12.251 7.906 16.349 1.00 98.31 289 GLY A CA 1
ATOM 2220 C C . GLY A 1 289 ? 10.867 8.568 16.305 1.00 98.31 289 GLY A C 1
ATOM 2221 O O . GLY A 1 289 ? 10.087 8.450 17.248 1.00 98.31 289 GLY A O 1
ATOM 2222 N N . ALA A 1 290 ? 10.512 9.233 15.200 1.00 98.62 290 ALA A N 1
ATOM 2223 C CA . ALA A 1 290 ? 9.209 9.877 15.025 1.00 98.62 290 ALA A CA 1
ATOM 2224 C C . ALA A 1 290 ? 8.120 8.912 14.520 1.00 98.62 290 ALA A C 1
ATOM 2226 O O . ALA A 1 290 ? 6.928 9.178 14.701 1.00 98.62 290 ALA A O 1
ATOM 2227 N N . GLN A 1 291 ? 8.498 7.784 13.903 1.00 98.81 291 GLN A N 1
ATOM 2228 C CA . GLN A 1 291 ? 7.552 6.851 13.274 1.00 98.81 291 GLN A CA 1
ATOM 2229 C C . GLN A 1 291 ? 6.431 6.357 14.215 1.00 98.81 291 GLN A C 1
ATOM 2231 O O . GLN A 1 291 ? 5.283 6.326 13.763 1.00 98.81 291 GLN A O 1
ATOM 2236 N N . PRO A 1 292 ? 6.673 6.037 15.509 1.00 98.75 292 PRO A N 1
ATOM 2237 C CA . PRO A 1 292 ? 5.603 5.650 16.436 1.00 98.75 292 PRO A CA 1
ATOM 2238 C C . PRO A 1 292 ? 4.528 6.726 16.612 1.00 98.75 292 PRO A C 1
ATOM 2240 O O . PRO A 1 292 ? 3.334 6.419 16.567 1.00 98.75 292 PRO A O 1
ATOM 2243 N N . VAL A 1 293 ? 4.940 7.990 16.751 1.00 98.56 293 VAL A N 1
ATOM 2244 C CA . VAL A 1 293 ? 4.032 9.135 16.912 1.00 98.56 293 VAL A CA 1
ATOM 2245 C C . VAL A 1 293 ? 3.277 9.406 15.614 1.00 98.56 293 VAL A C 1
ATOM 2247 O O . VAL A 1 293 ? 2.065 9.630 15.634 1.00 98.56 293 VAL A O 1
ATOM 2250 N N . VAL A 1 294 ? 3.964 9.338 14.471 1.00 98.75 294 VAL A N 1
ATOM 2251 C CA . VAL A 1 294 ? 3.326 9.505 13.161 1.00 98.75 294 VAL A CA 1
ATOM 2252 C C . VAL A 1 294 ? 2.298 8.408 12.902 1.00 98.75 294 VAL A C 1
ATOM 2254 O O . VAL A 1 294 ? 1.221 8.714 12.402 1.00 98.75 294 VAL A O 1
ATOM 2257 N N . GLY A 1 295 ? 2.571 7.161 13.290 1.00 98.81 295 GLY A N 1
ATOM 2258 C CA . GLY A 1 295 ? 1.605 6.069 13.193 1.00 98.81 295 GLY A CA 1
ATOM 2259 C C . GLY A 1 295 ? 0.304 6.351 13.939 1.00 98.81 295 GLY A C 1
ATOM 2260 O O . GLY A 1 295 ? -0.778 6.237 13.361 1.00 98.81 295 GLY A O 1
ATOM 2261 N N . LEU A 1 296 ? 0.398 6.806 15.193 1.00 98.88 296 LEU A N 1
ATOM 2262 C CA . LEU A 1 296 ? -0.774 7.213 15.972 1.00 98.88 296 LEU A CA 1
ATOM 2263 C C . LEU A 1 296 ? -1.496 8.403 15.330 1.00 98.88 296 LEU A C 1
ATOM 2265 O O . LEU A 1 296 ? -2.727 8.430 15.262 1.00 98.88 296 LEU A O 1
ATOM 2269 N N . TRP A 1 297 ? -0.746 9.387 14.837 1.00 98.88 297 TRP A N 1
ATOM 2270 C CA . TRP A 1 297 ? -1.316 10.531 14.132 1.00 98.88 297 TRP A CA 1
ATOM 2271 C C . TRP A 1 297 ? -2.088 10.091 12.876 1.00 98.88 297 TRP A C 1
ATOM 2273 O O . TRP A 1 297 ? -3.221 10.523 12.667 1.00 98.88 297 TRP A O 1
ATOM 2283 N N . SER A 1 298 ? -1.546 9.165 12.084 1.00 98.81 298 SER A N 1
ATOM 2284 C CA . SER A 1 298 ? -2.224 8.592 10.915 1.00 98.81 298 SER A CA 1
ATOM 2285 C C . SER A 1 298 ? -3.487 7.815 11.301 1.00 98.81 298 SER A C 1
ATOM 2287 O O . SER A 1 298 ? -4.505 7.940 10.621 1.00 98.81 298 SER A O 1
ATOM 2289 N N . CYS A 1 299 ? -3.471 7.075 12.415 1.00 98.94 299 CYS A N 1
ATOM 2290 C CA . CYS A 1 299 ? -4.669 6.431 12.963 1.00 98.94 299 CYS A CA 1
ATOM 2291 C C . CYS A 1 299 ? -5.750 7.453 13.353 1.00 98.94 299 CYS A C 1
ATOM 2293 O O . CYS A 1 299 ? -6.929 7.206 13.112 1.00 98.94 299 CYS A O 1
ATOM 2295 N N . ASN A 1 300 ? -5.376 8.615 13.901 1.00 98.88 300 ASN A N 1
ATOM 2296 C CA . ASN A 1 300 ? -6.323 9.702 14.191 1.00 98.88 300 ASN A CA 1
ATOM 2297 C C . ASN A 1 300 ? -6.935 10.290 12.910 1.00 98.88 300 ASN A C 1
ATOM 2299 O O . ASN A 1 300 ? -8.138 10.550 12.860 1.00 98.88 300 ASN A O 1
ATOM 2303 N N . VAL A 1 301 ? -6.134 10.462 11.853 1.00 98.88 301 VAL A N 1
ATOM 2304 C CA . VAL A 1 301 ? -6.643 10.901 10.542 1.00 98.88 301 VAL A CA 1
ATOM 2305 C C . VAL A 1 301 ? -7.648 9.890 9.983 1.00 98.88 301 VAL A C 1
ATOM 2307 O O . VAL A 1 301 ? -8.731 10.279 9.541 1.00 98.88 301 VAL A O 1
ATOM 2310 N N . LEU A 1 302 ? -7.347 8.590 10.064 1.00 98.88 302 LEU A N 1
ATOM 2311 C CA . LEU A 1 302 ? -8.284 7.543 9.657 1.00 98.88 302 LEU A CA 1
ATOM 2312 C C . LEU A 1 302 ? -9.554 7.533 10.524 1.00 98.88 302 LEU A C 1
ATOM 2314 O O . LEU A 1 302 ? -10.651 7.400 9.983 1.00 98.88 302 LEU A O 1
ATOM 2318 N N . ALA A 1 303 ? -9.433 7.728 11.842 1.00 98.81 303 ALA A N 1
ATOM 2319 C CA . ALA A 1 303 ? -10.580 7.837 12.745 1.00 98.81 303 ALA A CA 1
ATOM 2320 C C . ALA A 1 303 ? -11.535 8.947 12.291 1.00 98.81 303 ALA A C 1
ATOM 2322 O O . ALA A 1 303 ? -12.745 8.742 12.206 1.00 98.81 303 ALA A O 1
ATOM 2323 N N . LYS A 1 304 ? -10.982 10.110 11.922 1.00 98.62 304 LYS A N 1
ATOM 2324 C CA . LYS A 1 304 ? -11.761 11.223 11.379 1.00 98.62 304 LYS A CA 1
ATOM 2325 C C . LYS A 1 304 ? -12.470 10.840 10.081 1.00 98.62 304 LYS A C 1
ATOM 2327 O O . LYS A 1 304 ? -13.650 11.148 9.937 1.00 98.62 304 LYS A O 1
ATOM 2332 N N . ALA A 1 305 ? -11.786 10.145 9.173 1.00 98.75 305 ALA A N 1
ATOM 2333 C CA . ALA A 1 305 ? -12.381 9.682 7.921 1.00 98.75 305 ALA A CA 1
ATOM 2334 C C . ALA A 1 305 ? -13.527 8.673 8.139 1.00 98.75 305 ALA A C 1
ATOM 2336 O O . ALA A 1 305 ? -14.484 8.658 7.368 1.00 98.75 305 ALA A O 1
ATOM 2337 N N . LEU A 1 306 ? -13.459 7.867 9.204 1.00 98.62 306 LEU A N 1
ATOM 2338 C CA . LEU A 1 306 ? -14.472 6.874 9.578 1.00 98.62 306 LEU A CA 1
ATOM 2339 C C . LEU A 1 306 ? -15.581 7.414 10.496 1.00 98.62 306 LEU A C 1
ATOM 2341 O O . LEU A 1 306 ? -16.544 6.693 10.757 1.00 98.62 306 LEU A O 1
ATOM 2345 N N . SER A 1 307 ? -15.509 8.669 10.950 1.00 98.25 307 SER A N 1
ATOM 2346 C CA . SER A 1 307 ? -16.507 9.257 11.857 1.00 98.25 307 SER A CA 1
ATOM 2347 C C . SER A 1 307 ? -17.957 9.250 11.343 1.00 98.25 307 SER A C 1
ATOM 2349 O O . SER A 1 307 ? -18.859 9.231 12.176 1.00 98.25 307 SER A O 1
ATOM 2351 N N . PRO A 1 308 ? -18.247 9.249 10.022 1.00 97.81 308 PRO A N 1
ATOM 2352 C CA . PRO A 1 308 ? -19.618 9.056 9.544 1.00 97.81 308 PRO A CA 1
ATOM 2353 C C . PRO A 1 308 ? -20.177 7.644 9.790 1.00 97.81 308 PRO A C 1
ATOM 2355 O O . PRO A 1 308 ? -21.389 7.463 9.746 1.00 97.81 308 PRO A O 1
ATOM 2358 N N . LEU A 1 309 ? -19.313 6.646 10.014 1.00 97.25 309 LEU A N 1
ATOM 2359 C CA . LEU A 1 309 ? -19.688 5.234 10.172 1.00 97.25 309 LEU A CA 1
ATOM 2360 C C . LEU A 1 309 ? -19.532 4.716 11.609 1.00 97.25 309 LEU A C 1
ATOM 2362 O O . LEU A 1 309 ? -20.131 3.699 11.961 1.00 97.25 309 LEU A O 1
ATOM 2366 N N . VAL A 1 310 ? -18.716 5.384 12.427 1.00 96.81 310 VAL A N 1
ATOM 2367 C CA . VAL A 1 310 ? -18.343 4.940 13.775 1.00 96.81 310 VAL A CA 1
ATOM 2368 C C . VAL A 1 310 ? -18.577 6.062 14.780 1.00 96.81 310 VAL A C 1
ATOM 2370 O O . VAL A 1 310 ? -18.123 7.187 14.580 1.00 96.81 310 VAL A O 1
ATOM 2373 N N . ALA A 1 311 ? -19.246 5.739 15.888 1.00 96.25 311 ALA A N 1
ATOM 2374 C CA . ALA A 1 311 ? -19.445 6.674 16.989 1.00 96.25 311 ALA A CA 1
ATOM 2375 C C . ALA A 1 311 ? -18.104 7.130 17.591 1.00 96.25 311 ALA A C 1
ATOM 2377 O O . ALA A 1 311 ? -17.189 6.324 17.775 1.00 96.25 311 ALA A O 1
ATOM 2378 N N . GLU A 1 312 ? -18.016 8.409 17.955 1.00 96.88 312 GLU A N 1
ATOM 2379 C CA . GLU A 1 312 ? -16.800 9.040 18.487 1.00 96.88 312 GLU A CA 1
ATOM 2380 C C . GLU A 1 312 ? -16.209 8.282 19.682 1.00 96.88 312 GLU A C 1
ATOM 2382 O O . GLU A 1 312 ? -15.011 8.011 19.713 1.00 96.88 312 GLU A O 1
ATOM 2387 N N . GLU A 1 313 ? -17.051 7.843 20.619 1.00 97.31 313 GLU A N 1
ATOM 2388 C CA . GLU A 1 313 ? -16.618 7.073 21.788 1.00 97.31 313 GLU A CA 1
ATOM 2389 C C . GLU A 1 313 ? -15.856 5.794 21.388 1.00 97.31 313 GLU A C 1
ATOM 2391 O O . GLU A 1 313 ? -14.825 5.464 21.974 1.00 97.31 313 GLU A O 1
ATOM 2396 N N . LYS A 1 314 ? -16.316 5.096 20.340 1.00 97.06 314 LYS A N 1
ATOM 2397 C CA . LYS A 1 314 ? -15.689 3.864 19.838 1.00 97.06 314 LYS A CA 1
ATOM 2398 C C . LYS A 1 314 ? -14.389 4.132 19.086 1.00 97.06 314 LYS A C 1
ATOM 2400 O O . LYS A 1 314 ? -13.451 3.338 19.196 1.00 97.06 314 LYS A O 1
ATOM 2405 N N . LEU A 1 315 ? -14.310 5.248 18.360 1.00 98.31 315 LEU A N 1
ATOM 2406 C CA . LEU A 1 315 ? -13.067 5.699 17.733 1.00 98.31 315 LEU A CA 1
ATOM 2407 C C . LEU A 1 315 ? -12.008 6.005 18.797 1.00 98.31 315 LEU A C 1
ATOM 2409 O O . LEU A 1 315 ? -10.904 5.466 18.737 1.00 98.31 315 LEU A O 1
ATOM 2413 N N . THR A 1 316 ? -12.368 6.782 19.817 1.00 98.19 316 THR A N 1
ATOM 2414 C CA . THR A 1 316 ? -11.480 7.135 20.932 1.00 98.19 316 THR A CA 1
ATOM 2415 C C . THR A 1 316 ? -11.016 5.896 21.701 1.00 98.19 316 THR A C 1
ATOM 2417 O O . THR A 1 316 ? -9.817 5.724 21.916 1.00 98.19 316 THR A O 1
ATOM 2420 N N . GLN A 1 317 ? -11.931 4.974 22.032 1.00 97.94 317 GLN A N 1
ATOM 2421 C CA . GLN A 1 317 ? -11.594 3.696 22.679 1.00 97.94 317 GLN A CA 1
ATOM 2422 C C . GLN A 1 317 ? -10.600 2.866 21.854 1.00 97.94 317 GLN A C 1
ATOM 2424 O O . GLN A 1 317 ? -9.712 2.228 22.417 1.00 97.94 317 GLN A O 1
ATOM 2429 N N . SER A 1 318 ? -10.735 2.868 20.527 1.00 98.19 318 SER A N 1
ATOM 2430 C CA . SER A 1 318 ? -9.823 2.148 19.633 1.00 98.19 318 SER A CA 1
ATOM 2431 C C . SER A 1 318 ? -8.444 2.807 19.584 1.00 98.19 318 SER A C 1
ATOM 2433 O O . SER A 1 318 ? -7.437 2.114 19.700 1.00 98.19 318 SER A O 1
ATOM 2435 N N . LEU A 1 319 ? -8.383 4.140 19.485 1.00 98.69 319 LEU A N 1
ATOM 2436 C CA . LEU A 1 319 ? -7.129 4.904 19.469 1.00 98.69 319 LEU A CA 1
ATOM 2437 C C . LEU A 1 319 ? -6.307 4.716 20.749 1.00 98.69 319 LEU A C 1
ATOM 2439 O O . LEU A 1 319 ? -5.093 4.540 20.668 1.00 98.69 319 LEU A O 1
ATOM 2443 N N . MET A 1 320 ? -6.960 4.664 21.915 1.00 98.31 320 MET A N 1
ATOM 2444 C CA . MET A 1 320 ? -6.300 4.409 23.206 1.00 98.31 320 MET A CA 1
ATOM 2445 C C . MET A 1 320 ? -5.569 3.057 23.259 1.00 98.31 320 MET A C 1
ATOM 2447 O O . MET A 1 320 ? -4.678 2.868 24.083 1.00 98.31 320 MET A O 1
ATOM 2451 N N . LYS A 1 321 ? -5.900 2.111 22.371 1.00 98.31 321 LYS A N 1
ATOM 2452 C CA . LYS A 1 321 ? -5.221 0.810 22.295 1.00 98.31 321 LYS A CA 1
ATOM 2453 C C . LYS A 1 321 ? -3.906 0.854 21.517 1.00 98.31 321 LYS A C 1
ATOM 2455 O O . LYS A 1 321 ? -3.166 -0.125 21.579 1.00 98.31 321 LYS A O 1
ATOM 2460 N N . TYR A 1 322 ? -3.606 1.927 20.781 1.00 98.81 322 TYR A N 1
ATOM 2461 C CA . TYR A 1 322 ? -2.408 2.000 19.940 1.00 98.81 322 TYR A CA 1
ATOM 2462 C C . TYR A 1 322 ? -1.122 1.828 20.756 1.00 98.81 322 TYR A C 1
ATOM 2464 O O . TYR A 1 322 ? -0.339 0.925 20.478 1.00 98.81 322 TYR A O 1
ATOM 2472 N N . GLU A 1 323 ? -0.931 2.651 21.790 1.00 98.44 323 GLU A N 1
ATOM 2473 C CA . GLU A 1 323 ? 0.300 2.666 22.589 1.00 98.44 323 GLU A CA 1
ATOM 2474 C C . GLU A 1 323 ? 0.537 1.328 23.295 1.00 98.44 323 GLU A C 1
ATOM 2476 O O . GLU A 1 323 ? 1.621 0.759 23.199 1.00 98.44 323 GLU A O 1
ATOM 2481 N N . ALA A 1 324 ? -0.501 0.769 23.923 1.00 98.12 324 ALA A N 1
ATOM 2482 C CA . ALA A 1 324 ? -0.404 -0.524 24.591 1.00 98.12 324 ALA A CA 1
ATOM 2483 C C . ALA A 1 324 ? -0.022 -1.659 23.620 1.00 98.12 324 ALA A C 1
ATOM 2485 O O . ALA A 1 324 ? 0.809 -2.500 23.959 1.00 98.12 324 ALA A O 1
ATOM 2486 N N . ASN A 1 325 ? -0.592 -1.683 22.407 1.00 98.38 325 ASN A N 1
ATOM 2487 C CA . ASN A 1 325 ? -0.226 -2.679 21.392 1.00 98.38 325 ASN A CA 1
ATOM 2488 C C . ASN A 1 325 ? 1.188 -2.454 20.843 1.00 98.38 325 ASN A C 1
ATOM 2490 O O . ASN A 1 325 ? 1.920 -3.424 20.652 1.00 98.38 325 ASN A O 1
ATOM 2494 N N . PHE A 1 326 ? 1.581 -1.195 20.628 1.00 98.75 326 PHE A N 1
ATOM 2495 C CA . PHE A 1 326 ? 2.924 -0.831 20.185 1.00 98.75 326 PHE A CA 1
ATOM 2496 C C . PHE A 1 326 ? 3.973 -1.294 21.202 1.00 98.75 326 PHE A C 1
ATOM 2498 O O . PHE A 1 326 ? 4.863 -2.058 20.847 1.00 98.75 326 PHE A O 1
ATOM 2505 N N . LEU A 1 327 ? 3.832 -0.918 22.478 1.00 98.31 327 LEU A N 1
ATOM 2506 C CA . LEU A 1 327 ? 4.780 -1.282 23.537 1.00 98.31 327 LEU A CA 1
ATOM 2507 C C . LEU A 1 327 ? 4.830 -2.791 23.782 1.00 98.31 327 LEU A C 1
ATOM 2509 O O . LEU A 1 327 ? 5.907 -3.344 23.995 1.00 98.31 327 LEU A O 1
ATOM 2513 N N . LYS A 1 328 ? 3.680 -3.476 23.726 1.00 97.56 328 LYS A N 1
ATOM 2514 C CA . LYS A 1 328 ? 3.627 -4.936 23.862 1.00 97.56 328 LYS A CA 1
ATOM 2515 C C . LYS A 1 328 ? 4.486 -5.633 22.805 1.00 97.56 328 LYS A C 1
ATOM 2517 O O . LYS A 1 328 ? 5.169 -6.591 23.141 1.00 97.56 328 LYS A O 1
ATOM 2522 N N . HIS A 1 329 ? 4.430 -5.168 21.558 1.00 97.00 329 HIS A N 1
ATOM 2523 C CA . HIS A 1 329 ? 5.168 -5.766 20.442 1.00 97.00 329 HIS A CA 1
ATOM 2524 C C . HIS A 1 329 ? 6.609 -5.259 20.330 1.00 97.00 329 HIS A C 1
ATOM 2526 O O . HIS A 1 329 ? 7.483 -5.967 19.849 1.00 97.00 329 HIS A O 1
ATOM 2532 N N . LEU A 1 330 ? 6.886 -4.039 20.790 1.00 95.88 330 LEU A N 1
ATOM 2533 C CA . LEU A 1 330 ? 8.250 -3.517 20.850 1.00 95.88 330 LEU A CA 1
ATOM 2534 C C . LEU A 1 330 ? 9.114 -4.350 21.811 1.00 95.88 330 LEU A C 1
ATOM 2536 O O . LEU A 1 330 ? 10.280 -4.600 21.530 1.00 95.88 330 LEU A O 1
ATOM 2540 N N . ASN A 1 331 ? 8.516 -4.809 22.914 1.00 91.19 331 ASN A N 1
ATOM 2541 C CA . ASN A 1 331 ? 9.190 -5.555 23.979 1.00 91.19 331 ASN A CA 1
ATOM 2542 C C . ASN A 1 331 ? 9.183 -7.087 23.796 1.00 91.19 331 ASN A C 1
ATOM 2544 O O . ASN A 1 331 ? 9.659 -7.789 24.690 1.00 91.19 331 ASN A O 1
ATOM 2548 N N . SER A 1 332 ? 8.603 -7.607 22.707 1.00 81.50 332 SER A N 1
ATOM 2549 C CA . SER A 1 332 ? 8.560 -9.044 22.385 1.00 81.50 332 SER A CA 1
ATOM 2550 C C . SER A 1 332 ? 9.680 -9.448 21.440 1.00 81.50 332 SER A C 1
ATOM 2552 O O . SER A 1 332 ? 10.300 -10.501 21.696 1.00 81.50 332 SER A O 1
#

Foldseek 3Di:
DFDFDALVVPLDPPFKDQDAFQFFAAKDFPDADVVVCVQQVNPPVLVVDPVNSCCLRRVDQDPPWRKIKGQFWWQFLNRTGLQATLQQKIFRHWGQGPVATKIKMKGQRFGDPSVPPHTSWDFLVLQVQCQVVQVVCVVLVQFAKHWRGKMWHPDWDDDPNDIGTTIITIIMHLDLDFLRSLVNCQVVVNVVSNLSVLCSCCVGQVVVLVVVDPDQLSSLLVLLLVQLLLLLLNLLSCLLQQKFQQTLIRSQHDSNNHGGDSRQIDHDPPRDQQDHSHPPCPPSCRGSVNSLVSSLVSSVSSLSSCCVRYPPVSSVVSSVCNVVSNVVNNVD

Sequence (332 aa):
MLTLDNKFHRIGAGLSVPSNPQGIRQPQWIKRNKSLAESLRISPQIFLDDDGLNILSGRKILPGSNPVAQAYAGHQFGKFNPFLGDGRSVLLGELATAVGSIDLALKGSGKTPFTFSSHGRATLSCCLHEYSISEQLAAHGIPTTRCLSIIAGSDQLYQNGRSERVGVLARTAPSFVRFGSFEACYFRRDIAALTTLADYVIKHHFPNLLVDSTNPQTKYALFFQEVVTRTATLIASWQNTGFVHGMMNTDNLSIVGVTLDLGSSQFIEPRDDSYVASAIDHTGRYAFGAQPVVGLWSCNVLAKALSPLVAEEKLTQSLMKYEANFLKHLNS